Protein AF-A0A132B647-F1 (afdb_monomer)

Nearest PDB structures (foldseek):
  3n2z-assembly1_B-2  TM=7.886E-01  e=5.414E-16  Homo sapiens
  3mun-assembly1_A  TM=6.565E-01  e=1.386E-05  Aeromonas caviae
  7y1x-assembly1_A  TM=6.057E-01  e=6.040E-05  Microbulbifer arenaceous
  2xe4-assembly1_A  TM=6.116E-01  e=2.482E-04  Leishmania major
  3iul-assembly1_A  TM=4.402E-01  e=1.307E-05  Aeromonas caviae

Secondary structure (DSSP, 8-state):
-----------TTT---SGGGTS-GGGTSPPPEEEEEES-TTSS---EEEEEEEEE-TT--TT--EEEEE--SSSPPPGGGSTHHHHHHHHT-EEEEEPPTTSTT---TT--TTT--TGGGTT--HHHHHHHHHHHHHHHHHHSTT-TTPPEEEEEETHHHHHHHHHHHH-TTTEEEEEEES--TTT-SS--STTT-TTTTHHHHHHHHHHHHH-HHHHHHHHHHHHHHTSPP---SSS--HHHHHHHHHHHHHHHHHHT--SS--SS-SSTTHHHHHHHHHHH-SSHHHHHHHHHHHHHTTS----------

Mean predicted aligned error: 9.27 Å

pLDDT: mean 82.46, std 19.41, range [21.78, 98.75]

InterPro domains:
  IPR008758 Peptidase S28 [PF05577] (42-186)
  IPR029058 Alpha/Beta hydrolase fold [G3DSA:3.40.50.1820] (35-198)
  IPR029058 Alpha/Beta hydrolase fold [SSF53474] (72-210)
  IPR042269 Serine carboxypeptidase S28, SKS domain [G3DSA:1.20.120.980] (199-265)

Radius of gyration: 22.97 Å; Cα contacts (8 Å, |Δi|>4): 486; chains: 1; bounding box: 64×45×64 Å

Organism: Mollisia scopiformis (NCBI:txid149040)

Foldseek 3Di:
DDDDDPPPPPFQAFAFAPVCVVDDVCQQFPDKDWDWAALAPPDPDRQTWTWIKDKHQNLADQQFAEEEEEDFQEAWDTRRRGNVSNCCNVRSYMYMYTYFQQHDRNAGPPDHPVRQDPVSCPSVDLVSRLVRRQVVLCVCLVPPPNSVNHAYEYEHAARSLVNNVCCCVPPCVRHVYYDRHHYPNLLDDPPPDCVVRVNVPCLLVVLLVLLCVVPVVLSVLLVVLLVVLVPQDPDDDDDDRVSVVLSVLQSVLSSQLSVPQACAADLSARDHRSSVVLSVQSVVDPDSVSNSVVSVVSVCVNPPDPDDDDPPD

Sequence (313 aa):
MKYFSWSVITIVGFAGSTIAQDLGPSLYNPPKQNFTQKLNHGSNDNTTFQQQYQINTAFFKPGGPILFHQSEEGPLVPLNSSVFTDYAPELGALVATLEHRFFGTSFPAGSAYNNVTTEAYAPLTLGNVMQDSIEFVNWIRQTTPGAENSKVIYTGGSYGGFLTAIALVQHSDTFYGGISGSPGLTSWGLSLTLEDNPFRYGASDWVSNVYYDANYAAALRIKDALNELKMPFQTSSSNLDWSNILNVVLVQQYDEFAQFNFPTKTEIIEIALALEVVINQTLAANSTGELLRAPILMGNSIYNGTGCADWEN

Solvent-accessible surface area (backbone atoms only — not comparable to full-atom values): 17648 Å² total; per-residue (Å²): 139,80,84,81,77,83,84,78,83,75,66,77,52,70,50,54,24,76,59,48,75,80,44,66,64,73,74,44,48,50,75,78,45,71,43,87,36,71,50,42,72,93,50,94,59,84,55,58,26,48,32,38,31,36,66,42,60,86,38,47,42,74,59,21,36,36,38,35,35,45,29,42,103,33,47,63,59,53,50,40,39,31,45,56,57,55,46,18,68,82,58,20,14,28,35,37,27,37,30,21,81,76,24,67,79,16,29,51,84,96,40,46,94,91,68,58,51,79,74,74,45,69,51,77,39,72,70,40,56,53,47,52,54,51,55,50,56,50,48,47,25,74,73,38,91,51,26,72,78,33,47,27,33,31,29,20,35,41,66,14,4,36,51,28,51,49,39,49,73,78,36,47,89,69,30,70,45,67,49,55,27,74,42,56,66,72,42,54,72,89,57,89,41,61,88,76,28,71,39,57,66,37,63,62,56,50,47,51,46,52,39,39,74,74,36,52,70,36,36,50,52,52,51,52,41,54,54,59,48,72,47,85,73,88,70,89,75,74,102,65,65,60,51,59,54,52,49,54,54,51,52,52,40,56,45,49,28,62,73,54,50,32,90,51,63,45,97,88,42,82,43,48,36,32,41,62,51,51,42,52,49,42,64,67,38,91,45,58,68,52,36,62,45,50,51,54,55,60,56,45,72,79,44,100,64,92,70,80,86,78,85,90,121

Structure (mmCIF, N/CA/C/O backbone):
data_AF-A0A132B647-F1
#
_entry.id   AF-A0A132B647-F1
#
loop_
_atom_site.group_PDB
_atom_site.id
_atom_site.type_symbol
_atom_site.label_atom_id
_atom_site.label_alt_id
_atom_site.label_comp_id
_atom_site.label_asym_id
_atom_site.label_entity_id
_atom_site.label_seq_id
_atom_site.pdbx_PDB_ins_code
_atom_site.Cartn_x
_atom_site.Cartn_y
_atom_site.Cartn_z
_atom_site.occupancy
_atom_site.B_iso_or_equiv
_atom_site.auth_seq_id
_atom_site.auth_comp_id
_atom_site.auth_asym_id
_atom_site.auth_atom_id
_atom_site.pdbx_PDB_model_num
ATOM 1 N N . MET A 1 1 ? -29.539 -22.774 -11.866 1.00 27.75 1 MET A N 1
ATOM 2 C CA . MET A 1 1 ? -28.071 -22.770 -11.698 1.00 27.75 1 MET A CA 1
ATOM 3 C C . MET A 1 1 ? -27.476 -22.008 -12.865 1.00 27.75 1 MET A C 1
ATOM 5 O O . MET A 1 1 ? -27.459 -22.530 -13.971 1.00 27.75 1 MET A O 1
ATOM 9 N N . LYS A 1 2 ? -27.136 -20.733 -12.660 1.00 24.41 2 LYS A N 1
ATOM 10 C CA . LYS A 1 2 ? -26.479 -19.902 -13.673 1.00 24.41 2 LYS A CA 1
ATOM 11 C C . LYS A 1 2 ? -24.989 -19.891 -13.350 1.00 24.41 2 LYS A C 1
ATOM 13 O O . LYS A 1 2 ? -24.615 -19.576 -12.226 1.00 24.41 2 LYS A O 1
ATOM 18 N N . TYR A 1 3 ? -24.189 -20.306 -14.322 1.00 21.78 3 TYR A N 1
ATOM 19 C CA . TYR A 1 3 ? -22.736 -20.293 -14.277 1.00 21.78 3 TYR A CA 1
ATOM 20 C C . TYR A 1 3 ? -22.255 -18.842 -14.140 1.00 21.78 3 TYR A C 1
ATOM 22 O O . TYR A 1 3 ? -22.462 -18.036 -15.044 1.00 21.78 3 TYR A O 1
ATOM 30 N N . PHE A 1 4 ? -21.658 -18.509 -12.996 1.00 24.16 4 PHE A N 1
ATOM 31 C CA . PHE A 1 4 ? -20.888 -17.281 -12.816 1.00 24.16 4 PHE A CA 1
ATOM 32 C C . PHE A 1 4 ? -19.570 -17.445 -13.585 1.00 24.16 4 PHE A C 1
ATOM 34 O O . PHE A 1 4 ? -18.760 -18.313 -13.263 1.00 24.16 4 PHE A O 1
ATOM 41 N N . SER A 1 5 ? -19.394 -16.659 -14.648 1.00 22.03 5 SER A N 1
ATOM 42 C CA . SER A 1 5 ? -18.142 -16.564 -15.401 1.00 22.03 5 SER A CA 1
ATOM 43 C C . SER A 1 5 ? -17.123 -15.796 -14.560 1.00 22.03 5 SER A C 1
ATOM 45 O O . SER A 1 5 ? -17.301 -14.611 -14.299 1.00 22.03 5 SER A O 1
ATOM 47 N N . TRP A 1 6 ? -16.052 -16.475 -14.158 1.00 23.72 6 TRP A N 1
ATOM 48 C CA . TRP A 1 6 ? -14.915 -15.956 -13.384 1.00 23.72 6 TRP A CA 1
ATOM 49 C C . TRP A 1 6 ? -13.983 -15.014 -14.177 1.00 23.72 6 TRP A C 1
ATOM 51 O O . TRP A 1 6 ? -12.845 -14.785 -13.784 1.00 23.72 6 TRP A O 1
ATOM 61 N N . SER A 1 7 ? -14.436 -14.458 -15.302 1.00 21.83 7 SER A N 1
ATOM 62 C CA . SER A 1 7 ? -13.558 -13.775 -16.268 1.00 21.83 7 SER A CA 1
ATOM 63 C C . SER A 1 7 ? -13.374 -12.271 -16.016 1.00 21.83 7 SER A C 1
ATOM 65 O O . SER A 1 7 ? -12.832 -11.582 -16.870 1.00 21.83 7 SER A O 1
ATOM 67 N N . VAL A 1 8 ? -13.827 -11.744 -14.872 1.00 24.78 8 VAL A N 1
ATOM 68 C CA . VAL A 1 8 ? -13.707 -10.316 -14.521 1.00 24.78 8 VAL A CA 1
ATOM 69 C C . VAL A 1 8 ? -13.282 -10.172 -13.056 1.00 24.78 8 VAL A C 1
ATOM 71 O O . VAL A 1 8 ? -13.998 -9.634 -12.222 1.00 24.78 8 VAL A O 1
ATOM 74 N N . ILE A 1 9 ? -12.112 -10.710 -12.717 1.00 27.72 9 ILE A N 1
ATOM 75 C CA . ILE A 1 9 ? -11.345 -10.262 -11.546 1.00 27.72 9 ILE A CA 1
ATOM 76 C C . ILE A 1 9 ? -10.078 -9.632 -12.118 1.00 27.72 9 ILE A C 1
ATOM 78 O O . ILE A 1 9 ? -9.000 -10.219 -12.123 1.00 27.72 9 ILE A O 1
ATOM 82 N N . THR A 1 10 ? -10.244 -8.456 -12.715 1.00 28.53 10 THR A N 1
ATOM 83 C CA . THR A 1 10 ? -9.150 -7.666 -13.274 1.00 28.53 10 THR A CA 1
ATOM 84 C C . THR A 1 10 ? -8.994 -6.429 -12.393 1.00 28.53 10 THR A C 1
ATOM 86 O O . THR A 1 10 ? -9.864 -5.570 -12.377 1.00 28.53 10 THR A O 1
ATOM 89 N N . ILE A 1 11 ? -7.885 -6.393 -11.644 1.00 36.84 11 ILE A N 1
ATOM 90 C CA . ILE A 1 11 ? -7.292 -5.223 -10.970 1.00 36.84 11 ILE A CA 1
ATOM 91 C C . ILE A 1 11 ? -8.210 -4.560 -9.922 1.00 36.84 11 ILE A C 1
ATOM 93 O O . ILE A 1 11 ? -8.810 -3.513 -10.128 1.00 36.84 11 ILE A O 1
ATOM 97 N N . VAL A 1 12 ? -8.275 -5.174 -8.740 1.00 39.97 12 VAL A N 1
ATOM 98 C CA . VAL A 1 12 ? -9.171 -4.774 -7.635 1.00 39.97 12 VAL A CA 1
ATOM 99 C C . VAL A 1 12 ? -8.538 -3.708 -6.707 1.00 39.97 12 VAL A C 1
ATOM 101 O O . VAL A 1 12 ? -9.151 -3.289 -5.736 1.00 39.97 12 VAL A O 1
ATOM 104 N N . GLY A 1 13 ? -7.320 -3.230 -6.997 1.00 36.78 13 GLY A N 1
ATOM 105 C CA . GLY A 1 13 ? -6.617 -2.255 -6.144 1.00 36.78 13 GLY A CA 1
ATOM 106 C C . GLY A 1 13 ? -6.843 -0.776 -6.487 1.00 36.78 13 GLY A C 1
ATOM 107 O O . GLY A 1 13 ? -6.830 0.052 -5.590 1.00 36.78 13 GLY A O 1
ATOM 108 N N . PHE A 1 14 ? -7.062 -0.437 -7.765 1.00 39.91 14 PHE A N 1
ATOM 109 C CA . PHE A 1 14 ? -7.045 0.962 -8.239 1.00 39.91 14 PHE A CA 1
ATOM 110 C C . PHE A 1 14 ? -8.110 1.306 -9.292 1.00 39.91 14 PHE A C 1
ATOM 112 O O . PHE A 1 14 ? -8.140 2.428 -9.796 1.00 39.91 14 PHE A O 1
ATOM 119 N N . ALA A 1 15 ? -9.000 0.374 -9.644 1.00 45.81 15 ALA A N 1
ATOM 120 C CA . ALA A 1 15 ? -10.160 0.716 -10.457 1.00 45.81 15 ALA A CA 1
ATOM 121 C C . ALA A 1 15 ? -11.130 1.514 -9.572 1.00 45.81 15 ALA A C 1
ATOM 123 O O . ALA A 1 15 ? -11.798 0.938 -8.715 1.00 45.81 15 ALA A O 1
ATOM 124 N N . GLY A 1 16 ? -11.142 2.842 -9.724 1.00 50.16 16 GLY A N 1
ATOM 125 C CA . GLY A 1 16 ? -12.044 3.717 -8.976 1.00 50.16 16 GLY A CA 1
ATOM 126 C C . GLY A 1 16 ? -13.500 3.244 -9.055 1.00 50.16 16 GLY A C 1
ATOM 127 O O . GLY A 1 16 ? -13.911 2.644 -10.049 1.00 50.16 16 GLY A O 1
ATOM 128 N N . SER A 1 17 ? -14.275 3.506 -7.999 1.00 51.31 17 SER A N 1
ATOM 129 C CA . SER A 1 17 ? -15.673 3.076 -7.899 1.00 51.31 17 SER A CA 1
ATOM 130 C C . SER A 1 17 ? -16.499 3.617 -9.068 1.00 51.31 17 SER A C 1
ATOM 132 O O . SER A 1 17 ? -16.498 4.820 -9.349 1.00 51.31 17 SER A O 1
ATOM 134 N N . THR A 1 18 ? -17.231 2.725 -9.735 1.00 56.56 18 THR A N 1
ATOM 135 C CA . THR A 1 18 ? -18.139 3.100 -10.833 1.00 56.56 18 THR A CA 1
ATOM 136 C C . THR A 1 18 ? -19.449 3.680 -10.304 1.00 56.56 18 THR A C 1
ATOM 138 O O . THR A 1 18 ? -20.001 4.596 -10.907 1.00 56.56 18 THR A O 1
ATOM 141 N N . ILE A 1 19 ? -19.917 3.215 -9.140 1.00 54.66 19 ILE A N 1
ATOM 142 C CA . ILE A 1 19 ? -21.193 3.635 -8.542 1.00 54.66 19 ILE A CA 1
ATOM 143 C C . ILE A 1 19 ? -21.055 4.977 -7.803 1.00 54.66 19 ILE A C 1
ATOM 145 O O . ILE A 1 19 ? -22.004 5.763 -7.764 1.00 54.66 19 ILE A O 1
ATOM 149 N N . ALA A 1 20 ? -19.869 5.300 -7.271 1.00 52.72 20 ALA A N 1
ATOM 150 C CA . ALA A 1 20 ? -19.607 6.585 -6.618 1.00 52.72 20 ALA A CA 1
ATOM 151 C C . ALA A 1 20 ? -19.712 7.793 -7.568 1.00 52.72 20 ALA A C 1
ATOM 153 O O . ALA A 1 20 ? -19.831 8.921 -7.092 1.00 52.72 20 ALA A O 1
ATOM 154 N N . GLN A 1 21 ? -19.677 7.582 -8.890 1.00 51.97 21 GLN A N 1
ATOM 155 C CA . GLN A 1 21 ? -19.829 8.656 -9.879 1.00 51.97 21 GLN A CA 1
ATOM 156 C C . GLN A 1 21 ? -21.295 9.104 -10.056 1.00 51.97 21 GLN A C 1
ATOM 158 O O . GLN A 1 21 ? -21.529 10.258 -10.413 1.00 51.97 21 GLN A O 1
ATOM 163 N N . ASP A 1 22 ? -22.272 8.245 -9.736 1.00 51.88 22 ASP A N 1
ATOM 164 C CA . ASP A 1 22 ? -23.703 8.478 -10.012 1.00 51.88 22 ASP A CA 1
ATOM 165 C C . ASP A 1 22 ? -24.509 8.998 -8.803 1.00 51.88 22 ASP A C 1
ATOM 167 O O . ASP A 1 22 ? -25.637 9.480 -8.942 1.00 51.88 22 ASP A O 1
ATOM 171 N N . LEU A 1 23 ? -23.949 8.925 -7.595 1.00 51.38 23 LEU A N 1
ATOM 172 C CA . LEU A 1 23 ? -24.615 9.266 -6.336 1.00 51.38 23 LEU A CA 1
ATOM 173 C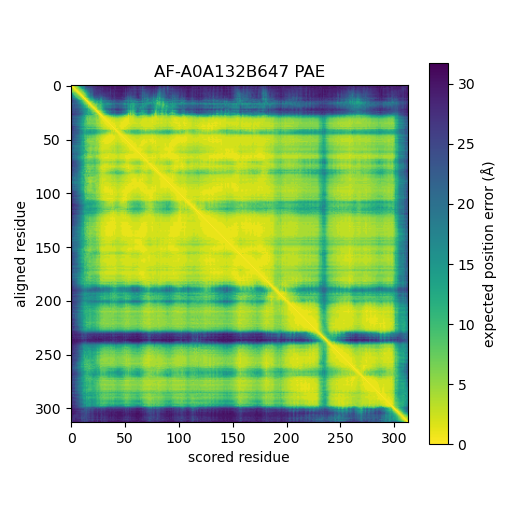 C . LEU A 1 23 ? -23.752 10.287 -5.578 1.00 51.38 23 LEU A C 1
ATOM 175 O O . LEU A 1 23 ? -22.561 10.076 -5.391 1.00 51.38 23 LEU A O 1
ATOM 179 N N . GLY A 1 24 ? -24.345 11.417 -5.175 1.00 54.56 24 GLY A N 1
ATOM 180 C CA . GLY A 1 24 ? -23.625 12.634 -4.766 1.00 54.56 24 GLY A CA 1
ATOM 181 C C . GLY A 1 24 ? -22.435 12.447 -3.793 1.00 54.56 24 GLY A C 1
ATOM 182 O O . GLY A 1 24 ? -22.456 11.568 -2.928 1.00 54.56 24 GLY A O 1
ATOM 183 N N . PRO A 1 25 ? -21.414 13.327 -3.864 1.00 57.44 25 PRO A N 1
ATOM 184 C CA . PRO A 1 25 ? -20.068 13.090 -3.322 1.00 57.44 25 PRO A CA 1
ATOM 185 C C . PRO A 1 25 ? -20.004 12.821 -1.811 1.00 57.44 25 PRO A C 1
ATOM 187 O O . PRO A 1 25 ? -19.130 12.087 -1.354 1.00 57.44 25 PRO A O 1
ATOM 190 N N . SER A 1 26 ? -20.940 13.355 -1.023 1.00 57.53 26 SER A N 1
ATOM 191 C CA . SER A 1 26 ? -20.981 13.143 0.430 1.00 57.53 26 SER A CA 1
ATOM 192 C C . SER A 1 26 ? -21.361 11.719 0.840 1.00 57.53 26 SER A C 1
ATOM 194 O O . SER A 1 26 ? -21.087 11.331 1.972 1.00 57.53 26 SER A O 1
ATOM 196 N N . LEU A 1 27 ? -22.021 10.957 -0.043 1.00 62.72 27 LEU A N 1
ATOM 197 C CA . LEU A 1 27 ? -22.507 9.612 0.270 1.00 62.72 27 LEU A CA 1
ATOM 198 C C . LEU A 1 27 ? -21.423 8.540 0.100 1.00 62.72 27 LEU A C 1
ATOM 200 O O . LEU A 1 27 ? -21.551 7.469 0.680 1.00 62.72 27 LEU A O 1
ATOM 204 N N . TYR A 1 28 ? -20.371 8.827 -0.675 1.00 69.75 28 TYR A N 1
ATOM 205 C CA . TYR A 1 28 ? -19.313 7.868 -1.011 1.00 69.75 28 TYR A CA 1
ATOM 206 C C . TYR A 1 28 ? -17.896 8.327 -0.659 1.00 69.75 28 TYR A C 1
ATOM 208 O O . TYR A 1 28 ? -17.019 7.481 -0.493 1.00 69.75 28 TYR A O 1
ATOM 216 N N . ASN A 1 29 ? -17.667 9.630 -0.473 1.00 77.88 29 ASN A N 1
ATOM 217 C CA . ASN A 1 29 ? -16.386 10.166 -0.021 1.00 77.88 29 ASN A CA 1
ATOM 218 C C . ASN A 1 29 ? -16.572 11.006 1.259 1.00 77.88 29 ASN A C 1
ATOM 220 O O . ASN A 1 29 ? -16.573 12.240 1.205 1.00 77.88 29 ASN A O 1
ATOM 224 N N . PRO A 1 30 ? -16.800 10.358 2.418 1.00 86.19 30 PRO A N 1
ATOM 225 C CA . PRO A 1 30 ? -16.980 11.059 3.686 1.00 86.19 30 PRO A CA 1
ATOM 226 C C . PRO A 1 30 ? -15.715 11.850 4.058 1.00 86.19 30 PRO A C 1
ATOM 228 O O . PRO A 1 30 ? -14.618 11.516 3.610 1.00 86.19 30 PRO A O 1
ATOM 231 N N . PRO A 1 31 ? -15.817 12.899 4.892 1.00 90.44 31 PRO A N 1
ATOM 232 C CA . PRO A 1 31 ? -14.643 13.652 5.312 1.00 90.44 31 PRO A CA 1
ATOM 233 C C . PRO A 1 31 ? -13.642 12.748 6.038 1.00 90.44 31 PRO A C 1
ATOM 235 O O . PRO A 1 31 ? -14.020 11.846 6.787 1.00 90.44 31 PRO A O 1
ATOM 238 N N . LYS A 1 32 ? -12.356 13.029 5.825 1.00 94.88 32 LYS A N 1
ATOM 239 C CA . LYS A 1 32 ? -11.249 12.388 6.537 1.00 94.88 32 LYS A CA 1
ATOM 240 C C . LYS A 1 32 ? -11.346 12.699 8.032 1.00 94.88 32 LYS A C 1
ATOM 242 O O . LYS A 1 32 ? -11.603 13.843 8.412 1.00 94.88 32 LYS A O 1
ATOM 247 N N . GLN A 1 33 ? -11.135 11.690 8.865 1.00 96.69 33 GLN A N 1
ATOM 248 C CA . GLN A 1 33 ? -11.159 11.788 10.326 1.00 96.69 33 GLN A CA 1
ATOM 249 C C . GLN A 1 33 ? -9.869 11.213 10.911 1.00 96.69 33 GLN A C 1
ATOM 251 O O . GLN A 1 33 ? -9.076 10.619 10.187 1.00 96.69 33 GLN A O 1
ATOM 256 N N . ASN A 1 34 ? -9.657 11.400 12.215 1.00 97.56 34 ASN A N 1
ATOM 257 C CA . ASN A 1 34 ? -8.475 10.905 12.912 1.00 97.56 34 ASN A CA 1
ATOM 258 C C . ASN A 1 34 ? -8.864 9.939 14.029 1.00 97.56 34 ASN A C 1
ATOM 260 O O . ASN A 1 34 ? -9.704 10.261 14.871 1.00 97.56 34 ASN A O 1
ATOM 264 N N . PHE A 1 35 ? -8.221 8.779 14.044 1.00 98.00 35 PHE A N 1
ATOM 265 C CA . PHE A 1 35 ? -8.301 7.771 15.088 1.00 98.00 35 PHE A CA 1
ATOM 266 C C . PHE A 1 35 ? -7.087 7.922 16.006 1.00 98.00 35 PHE A C 1
ATOM 268 O O . PHE A 1 35 ? -5.958 8.041 15.531 1.00 98.00 35 PHE A O 1
ATOM 275 N N . THR A 1 36 ? -7.310 7.973 17.318 1.00 98.12 36 THR A N 1
ATOM 276 C CA . THR A 1 36 ? -6.211 8.002 18.287 1.00 98.12 36 THR A CA 1
ATOM 277 C C . THR A 1 36 ? -5.655 6.593 18.420 1.00 98.12 36 THR A C 1
ATOM 279 O O . THR A 1 36 ? -6.296 5.725 19.005 1.00 98.12 36 THR A O 1
ATOM 282 N N . GLN A 1 37 ? -4.468 6.393 17.860 1.00 97.94 37 GLN A N 1
ATOM 283 C CA . GLN A 1 37 ? -3.805 5.107 17.724 1.00 97.94 37 GLN A CA 1
ATOM 284 C C . GLN A 1 37 ? -2.622 5.009 18.685 1.00 97.94 37 GLN A C 1
ATOM 286 O O . GLN A 1 37 ? -1.900 5.992 18.891 1.00 97.94 37 GLN A O 1
ATOM 291 N N . LYS A 1 38 ? -2.370 3.825 19.247 1.00 97.38 38 LYS A N 1
ATOM 292 C CA . LYS A 1 38 ? -1.170 3.590 20.052 1.00 97.38 38 LYS A CA 1
ATOM 293 C C . LYS A 1 38 ? 0.075 3.587 19.161 1.00 97.38 38 LYS A C 1
ATOM 295 O O . LYS A 1 38 ? 0.142 2.926 18.126 1.00 97.38 38 LYS A O 1
ATOM 300 N N . LEU A 1 39 ? 1.108 4.320 19.573 1.00 96.19 39 LEU A N 1
ATOM 301 C CA . LEU A 1 39 ? 2.331 4.432 18.781 1.00 96.19 39 LEU A CA 1
ATOM 302 C C . LEU A 1 39 ? 3.094 3.103 18.738 1.00 96.19 39 LEU A C 1
ATOM 304 O O . LEU A 1 39 ? 3.566 2.693 17.677 1.00 96.19 39 LEU A O 1
ATOM 308 N N . ASN A 1 40 ? 3.207 2.422 19.878 1.00 95.81 40 ASN A N 1
ATOM 309 C CA . ASN A 1 40 ? 3.920 1.155 19.992 1.00 95.81 40 ASN A CA 1
ATOM 310 C C . ASN A 1 40 ? 3.076 0.121 20.743 1.00 95.81 40 ASN A C 1
ATOM 312 O O . ASN A 1 40 ? 2.950 0.162 21.966 1.00 95.81 40 ASN A O 1
ATOM 316 N N . HIS A 1 41 ? 2.517 -0.831 20.004 1.00 95.81 41 HIS A N 1
ATOM 317 C CA . HIS A 1 41 ? 1.618 -1.850 20.540 1.00 95.81 41 HIS A CA 1
ATOM 318 C C . HIS A 1 41 ? 2.325 -2.845 21.455 1.00 95.81 41 HIS A C 1
ATOM 320 O O . HIS A 1 41 ? 1.745 -3.284 22.446 1.00 95.81 41 HIS A O 1
ATOM 326 N N . GLY A 1 42 ? 3.599 -3.135 21.176 1.00 91.19 42 GLY A N 1
ATOM 327 C CA . GLY A 1 42 ? 4.408 -4.098 21.926 1.00 91.19 42 GLY A CA 1
ATOM 328 C C . GLY A 1 42 ? 5.033 -3.566 23.219 1.00 91.19 42 GLY A C 1
ATOM 329 O O . GLY A 1 42 ? 5.675 -4.336 23.932 1.00 91.19 42 GLY A O 1
ATOM 330 N N . SER A 1 43 ? 4.888 -2.275 23.534 1.00 91.75 43 SER A N 1
ATOM 331 C CA . SER A 1 43 ? 5.425 -1.682 24.763 1.00 91.75 43 SER A CA 1
ATOM 332 C C . SER A 1 43 ? 4.323 -1.328 25.767 1.00 91.75 43 SER A C 1
ATOM 334 O O . SER A 1 43 ? 3.147 -1.200 25.427 1.00 91.75 43 SER A O 1
ATOM 336 N N . ASN A 1 44 ? 4.714 -1.119 27.026 1.00 90.81 44 ASN A N 1
ATOM 337 C CA . ASN A 1 44 ? 3.827 -0.582 28.066 1.00 90.81 44 ASN A CA 1
ATOM 338 C C . ASN A 1 44 ? 3.666 0.951 27.983 1.00 90.81 44 ASN A C 1
ATOM 340 O O . ASN A 1 44 ? 3.071 1.553 28.874 1.00 90.81 44 ASN A O 1
ATOM 344 N N . ASP A 1 45 ? 4.236 1.588 26.957 1.00 90.75 45 ASP A N 1
ATOM 345 C CA . ASP A 1 45 ? 4.096 3.022 26.726 1.00 90.75 45 ASP A CA 1
ATOM 346 C C . ASP A 1 45 ? 2.707 3.326 26.143 1.00 90.75 45 ASP A C 1
ATOM 348 O O . ASP A 1 45 ? 2.252 2.652 25.220 1.00 90.75 45 ASP A O 1
ATOM 352 N N . ASN A 1 46 ? 2.046 4.352 26.678 1.00 92.62 46 ASN A N 1
ATOM 353 C CA . ASN A 1 46 ? 0.729 4.817 26.238 1.00 92.62 46 ASN A CA 1
ATOM 354 C C . ASN A 1 46 ? 0.817 6.010 25.274 1.00 92.62 46 ASN A C 1
ATOM 356 O O . ASN A 1 46 ? -0.182 6.693 25.047 1.00 92.62 46 ASN A O 1
ATOM 360 N N . THR A 1 47 ? 2.000 6.292 24.725 1.00 95.31 47 THR A N 1
ATOM 361 C CA . THR A 1 47 ? 2.164 7.293 23.670 1.00 95.31 47 THR A CA 1
ATOM 362 C C . THR A 1 47 ? 1.271 6.949 22.477 1.00 95.31 47 THR A C 1
ATOM 364 O O . THR A 1 47 ? 1.229 5.807 22.013 1.00 95.31 47 THR A O 1
ATOM 367 N N . THR A 1 48 ? 0.562 7.955 21.967 1.00 97.06 48 THR A N 1
ATOM 368 C CA . THR A 1 48 ? -0.385 7.834 20.853 1.00 97.06 48 THR A CA 1
ATOM 369 C C . THR A 1 48 ? -0.033 8.782 19.712 1.00 97.06 48 THR A C 1
ATOM 371 O O . THR A 1 48 ? 0.756 9.717 19.869 1.00 97.06 48 THR A O 1
ATOM 374 N N . PHE A 1 49 ? -0.626 8.533 18.550 1.00 97.44 49 PHE A N 1
ATOM 375 C CA . PHE A 1 49 ? -0.625 9.438 17.408 1.00 97.44 49 PHE A CA 1
ATOM 376 C C . PHE A 1 49 ? -2.008 9.454 16.750 1.00 97.44 49 PHE A C 1
ATOM 378 O O . PHE A 1 49 ? -2.863 8.618 17.041 1.00 97.44 49 PHE A O 1
ATOM 385 N N . GLN A 1 50 ? -2.239 10.430 15.874 1.00 97.88 50 GLN A N 1
ATOM 386 C CA . GLN A 1 50 ? -3.486 10.527 15.124 1.00 97.88 50 GLN A CA 1
ATOM 387 C C . GLN A 1 50 ? -3.314 9.839 13.769 1.00 97.88 50 GLN A C 1
ATOM 389 O O . GLN A 1 50 ? -2.530 10.297 12.941 1.00 97.88 50 GLN A O 1
ATOM 394 N N . GLN A 1 51 ? -4.047 8.750 13.556 1.00 98.25 51 GLN A N 1
ATOM 395 C CA . GLN A 1 51 ? -4.059 7.998 12.306 1.00 98.25 51 GLN A CA 1
ATOM 396 C C . GLN A 1 51 ? -5.290 8.383 11.481 1.00 98.25 51 GLN A C 1
ATOM 398 O O . GLN A 1 51 ? -6.419 8.318 11.972 1.00 98.25 51 GLN A O 1
ATOM 403 N N . GLN A 1 52 ? -5.083 8.820 10.243 1.00 98.06 52 GLN A N 1
ATOM 404 C CA . GLN A 1 52 ? -6.162 9.289 9.380 1.00 98.06 52 GLN A CA 1
ATOM 405 C C . GLN A 1 52 ? -6.987 8.115 8.840 1.00 98.06 52 GLN A C 1
ATOM 407 O O . GLN A 1 52 ? -6.443 7.072 8.489 1.00 98.06 52 GLN A O 1
ATOM 412 N N . TYR A 1 53 ? -8.303 8.287 8.735 1.00 97.75 53 TYR A N 1
ATOM 413 C CA . TYR A 1 53 ? -9.209 7.283 8.180 1.00 97.75 53 TYR A CA 1
ATOM 414 C C . TYR A 1 53 ? -10.434 7.912 7.500 1.00 97.75 53 TYR A C 1
ATOM 416 O O . TYR A 1 53 ? -10.721 9.104 7.657 1.00 97.75 53 TYR A O 1
ATOM 424 N N . GLN A 1 54 ? -11.196 7.089 6.781 1.00 96.50 54 GLN A N 1
ATOM 425 C CA . GLN A 1 54 ? -12.572 7.374 6.362 1.00 96.50 54 GLN A CA 1
ATOM 426 C C . GLN A 1 54 ? -13.466 6.160 6.636 1.00 96.50 54 GLN A C 1
ATOM 428 O O . GLN A 1 54 ? -13.042 5.019 6.461 1.00 96.50 54 GLN A O 1
ATOM 433 N N . ILE A 1 55 ? -14.714 6.409 7.040 1.00 95.38 55 ILE A N 1
ATOM 434 C CA . ILE A 1 55 ? -15.747 5.383 7.233 1.00 95.38 55 ILE A CA 1
ATOM 435 C C . ILE A 1 55 ? -17.031 5.830 6.552 1.00 95.38 55 ILE A C 1
ATOM 437 O O . ILE A 1 55 ? -17.470 6.968 6.729 1.00 95.38 55 ILE A O 1
ATOM 441 N N . ASN A 1 56 ? -17.660 4.904 5.838 1.00 93.38 56 ASN A N 1
ATOM 442 C CA . ASN A 1 56 ? -18.977 5.072 5.257 1.00 93.38 56 ASN A CA 1
ATOM 443 C C . ASN A 1 56 ? -19.933 3.984 5.756 1.00 93.38 56 ASN A C 1
ATOM 445 O O . ASN A 1 56 ? -19.722 2.794 5.522 1.00 93.38 56 ASN A O 1
ATOM 449 N N . THR A 1 57 ? -21.007 4.414 6.415 1.00 94.62 57 THR A N 1
ATOM 450 C CA . THR A 1 57 ? -22.054 3.543 6.965 1.00 94.62 57 THR A CA 1
ATOM 451 C C . THR A 1 57 ? -23.378 3.636 6.203 1.00 94.62 57 THR A C 1
ATOM 453 O O . THR A 1 57 ? -24.353 3.017 6.620 1.00 94.62 57 THR A O 1
ATOM 456 N N . ALA A 1 58 ? -23.436 4.368 5.082 1.00 92.25 58 ALA A N 1
ATOM 457 C CA . ALA A 1 58 ? -24.684 4.675 4.374 1.00 92.25 58 ALA A CA 1
ATOM 458 C C . ALA A 1 58 ? -25.487 3.431 3.950 1.00 92.25 58 ALA A C 1
ATOM 460 O O . ALA A 1 58 ? -26.715 3.473 3.913 1.00 92.25 58 ALA A O 1
ATOM 461 N N . PHE A 1 59 ? -24.800 2.323 3.659 1.00 92.88 59 PHE A N 1
ATOM 462 C CA . PHE A 1 59 ? -25.408 1.057 3.235 1.00 92.88 59 PHE A CA 1
ATOM 463 C C . PHE A 1 59 ? -25.395 -0.021 4.316 1.00 92.88 59 PHE A C 1
ATOM 465 O O . PHE A 1 59 ? -25.879 -1.130 4.083 1.00 92.88 59 PHE A O 1
ATOM 472 N N . PHE A 1 60 ? -24.853 0.288 5.493 1.00 97.00 60 PHE A N 1
ATOM 473 C CA . PHE A 1 60 ? -24.660 -0.697 6.538 1.00 97.00 60 PHE A CA 1
ATOM 474 C C . PHE A 1 60 ? -26.001 -1.198 7.083 1.00 97.00 60 PHE A C 1
ATOM 476 O O . PHE A 1 60 ? -26.889 -0.421 7.442 1.00 97.00 60 PHE A O 1
ATOM 483 N N . LYS A 1 61 ? -26.137 -2.521 7.170 1.00 97.81 61 LYS A N 1
ATOM 484 C CA . LYS A 1 61 ? -27.249 -3.203 7.838 1.00 97.81 61 LYS A CA 1
ATOM 485 C C . LYS A 1 61 ? -26.702 -3.932 9.066 1.00 97.81 61 LYS A C 1
ATOM 487 O O . LYS A 1 61 ? -25.606 -4.479 8.972 1.00 97.81 61 LYS A O 1
ATOM 492 N N . PRO A 1 62 ? -27.445 -4.012 10.188 1.00 98.00 62 PRO A N 1
ATOM 493 C CA . PRO A 1 62 ? -27.006 -4.778 11.354 1.00 98.00 62 PRO A CA 1
ATOM 494 C C . PRO A 1 62 ? -26.576 -6.204 10.978 1.00 98.00 62 PRO A C 1
ATOM 496 O O . PRO A 1 62 ? -27.313 -6.921 10.300 1.00 98.00 62 PRO A O 1
ATOM 499 N N . GLY A 1 63 ? -25.374 -6.600 11.401 1.00 97.31 63 GLY A N 1
ATOM 500 C CA . GLY A 1 63 ? -24.744 -7.877 11.053 1.00 97.31 63 GLY A CA 1
ATOM 501 C C . GLY A 1 63 ? -24.050 -7.926 9.682 1.00 97.31 63 GLY A C 1
ATOM 502 O O . GLY A 1 63 ? -23.437 -8.945 9.363 1.00 97.31 63 GLY A O 1
ATOM 503 N N . GLY A 1 64 ? -24.111 -6.857 8.881 1.00 98.31 64 GLY A N 1
ATOM 504 C CA . GLY A 1 64 ? -23.396 -6.737 7.608 1.00 98.31 64 GLY A CA 1
ATOM 505 C C . GLY A 1 64 ? -21.871 -6.732 7.788 1.00 98.31 64 GLY A C 1
ATOM 506 O O . GLY A 1 64 ? -21.382 -6.520 8.901 1.00 98.31 64 GLY A O 1
ATOM 507 N N . PRO A 1 65 ? -21.079 -6.990 6.736 1.00 98.56 65 PRO A N 1
ATOM 508 C CA . PRO A 1 65 ? -19.627 -7.022 6.858 1.00 98.56 65 PRO A CA 1
ATOM 509 C C . PRO A 1 65 ? -19.017 -5.614 6.962 1.00 98.56 65 PRO A C 1
ATOM 511 O O . PRO A 1 65 ? -19.605 -4.622 6.527 1.00 98.56 65 PRO A O 1
ATOM 514 N N . ILE A 1 66 ? -17.805 -5.551 7.511 1.00 98.69 66 ILE A N 1
ATOM 515 C CA . ILE A 1 66 ? -16.901 -4.404 7.396 1.00 98.69 66 ILE A CA 1
ATOM 516 C C . ILE A 1 66 ? -15.968 -4.696 6.221 1.00 98.69 66 ILE A C 1
ATOM 518 O O . ILE A 1 66 ? -15.194 -5.653 6.263 1.00 98.69 66 ILE A O 1
ATOM 522 N N . LEU A 1 67 ? -16.046 -3.886 5.175 1.00 98.06 67 LEU A N 1
ATOM 523 C CA . LEU A 1 67 ? -15.129 -3.917 4.044 1.00 98.06 67 LEU A CA 1
ATOM 524 C C . LEU A 1 67 ? -13.984 -2.944 4.340 1.00 98.06 67 LEU A C 1
ATOM 526 O O . LEU A 1 67 ? -14.160 -1.726 4.299 1.00 98.06 67 LEU A O 1
ATOM 530 N N . PHE A 1 68 ? -12.833 -3.492 4.713 1.00 97.94 68 PHE A N 1
ATOM 531 C CA . PHE A 1 68 ? -11.693 -2.756 5.241 1.00 97.94 68 PHE A CA 1
ATOM 532 C C . PHE A 1 68 ? -10.555 -2.672 4.222 1.00 97.94 68 PHE A C 1
ATOM 534 O O . PHE A 1 68 ? -10.066 -3.690 3.735 1.00 97.94 68 PHE A O 1
ATOM 541 N N . HIS A 1 69 ? -10.115 -1.453 3.936 1.00 95.69 69 HIS A N 1
ATOM 542 C CA . HIS A 1 69 ? -8.946 -1.157 3.123 1.00 95.69 69 HIS A CA 1
ATOM 543 C C . HIS A 1 69 ? -7.858 -0.516 3.991 1.00 95.69 69 HIS A C 1
ATOM 545 O O . HIS A 1 69 ? -8.115 0.453 4.702 1.00 95.69 69 HIS A O 1
ATOM 551 N N . GLN A 1 70 ? -6.633 -1.021 3.920 1.00 92.88 70 GLN A N 1
ATOM 552 C CA . GLN A 1 70 ? -5.483 -0.351 4.521 1.00 92.88 70 GLN A CA 1
ATOM 553 C C . GLN A 1 70 ? -4.674 0.278 3.398 1.00 92.88 70 GLN A C 1
ATOM 555 O O . GLN A 1 70 ? -4.219 -0.433 2.506 1.00 92.88 70 GLN A O 1
ATOM 560 N N . SER A 1 71 ? -4.490 1.597 3.464 1.00 92.19 71 SER A N 1
ATOM 561 C CA . SER A 1 71 ? -3.613 2.292 2.519 1.00 92.19 71 SER A CA 1
ATOM 562 C C . SER A 1 71 ? -2.188 1.752 2.648 1.00 92.19 71 SER A C 1
ATOM 564 O O . SER A 1 71 ? -1.765 1.334 3.732 1.00 92.19 71 SER A O 1
ATOM 566 N N . GLU A 1 72 ? -1.474 1.763 1.535 1.00 89.31 72 GLU A N 1
ATOM 567 C CA . GLU A 1 72 ? -0.138 1.204 1.383 1.00 89.31 72 GLU A CA 1
ATOM 568 C C . GLU A 1 72 ? 0.956 2.192 1.841 1.00 89.31 72 GLU A C 1
ATOM 570 O O . GLU A 1 72 ? 0.795 2.909 2.826 1.00 89.31 72 GLU A O 1
ATOM 575 N N . GLU A 1 73 ? 2.086 2.251 1.140 1.00 91.56 73 GLU A N 1
ATOM 576 C CA . GLU A 1 73 ? 3.185 3.200 1.345 1.00 91.56 73 GLU A CA 1
ATOM 577 C C . GLU A 1 73 ? 2.856 4.631 0.865 1.00 91.56 73 GLU A C 1
ATOM 579 O O . GLU A 1 73 ? 3.646 5.278 0.176 1.00 91.56 73 GLU A O 1
ATOM 584 N N . GLY A 1 74 ? 1.682 5.155 1.230 1.00 91.06 74 GLY A N 1
ATOM 585 C CA . GLY A 1 74 ? 1.217 6.456 0.760 1.00 91.06 74 GLY A CA 1
ATOM 586 C C . GLY A 1 74 ? 0.111 7.096 1.604 1.00 91.06 74 GLY A C 1
ATOM 587 O O . GLY A 1 74 ? -0.301 6.556 2.634 1.00 91.06 74 GLY A O 1
ATOM 588 N N . PRO A 1 75 ? -0.353 8.294 1.198 1.00 91.75 75 PRO A N 1
ATOM 589 C CA . PRO A 1 75 ? -1.488 8.959 1.829 1.00 91.75 75 PRO A CA 1
ATOM 590 C C . PRO A 1 75 ? -2.766 8.115 1.772 1.00 91.75 75 PRO A C 1
ATOM 592 O O . PRO A 1 75 ? -2.880 7.202 0.956 1.00 91.75 75 PRO A O 1
ATOM 595 N N . LEU A 1 76 ? -3.755 8.474 2.595 1.00 93.06 76 LEU A N 1
ATOM 596 C CA . LEU A 1 76 ? -5.039 7.786 2.669 1.00 93.06 76 LEU A CA 1
ATOM 597 C C . LEU A 1 76 ? -5.659 7.644 1.277 1.00 93.06 76 LEU A C 1
ATOM 599 O O . LEU A 1 76 ? -6.019 8.653 0.659 1.00 93.06 76 LEU A O 1
ATOM 603 N N . VAL A 1 77 ? -5.870 6.398 0.855 1.00 89.31 77 VAL A N 1
ATOM 604 C CA . VAL A 1 77 ? -6.656 6.075 -0.334 1.00 89.31 77 VAL A CA 1
ATOM 605 C C . VAL A 1 77 ? -8.124 6.398 -0.043 1.00 89.31 77 VAL A C 1
ATOM 607 O O . VAL A 1 77 ? -8.703 5.798 0.874 1.00 89.31 77 VAL A O 1
ATOM 610 N N . PRO A 1 78 ? -8.738 7.342 -0.784 1.00 87.75 78 PRO A N 1
ATOM 611 C CA .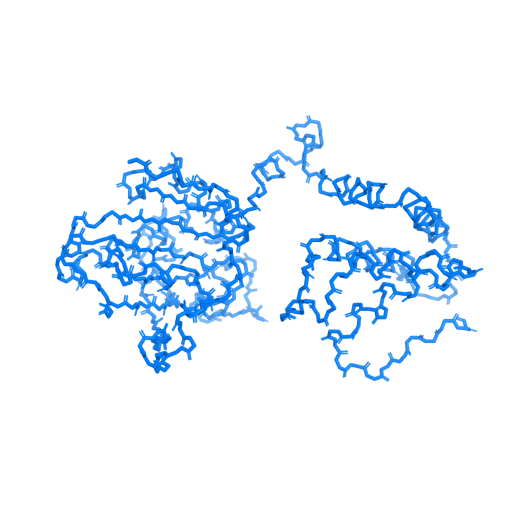 PRO A 1 78 ? -10.124 7.731 -0.565 1.00 87.75 78 PRO A CA 1
ATOM 612 C C . PRO A 1 78 ? -11.101 6.570 -0.770 1.00 87.75 78 PRO A C 1
ATOM 614 O O . PRO A 1 78 ? -10.918 5.748 -1.670 1.00 87.75 78 PRO A O 1
ATOM 617 N N . LEU A 1 79 ? -12.188 6.528 0.006 1.00 87.19 79 LEU A N 1
ATOM 618 C CA . LEU A 1 79 ? -13.198 5.467 -0.122 1.00 87.19 79 LEU A CA 1
ATOM 619 C C . LEU A 1 79 ? -13.794 5.366 -1.529 1.00 87.19 79 LEU A C 1
ATOM 621 O O . LEU A 1 79 ? -14.009 4.258 -2.012 1.00 87.19 79 LEU A O 1
ATOM 625 N N . ASN A 1 80 ? -14.016 6.482 -2.223 1.00 81.25 80 ASN A N 1
ATOM 626 C CA . ASN A 1 80 ? -14.540 6.466 -3.593 1.00 81.25 80 ASN A CA 1
ATOM 627 C C . ASN A 1 80 ? -13.555 5.876 -4.621 1.00 81.25 80 ASN A C 1
ATOM 629 O O . ASN A 1 80 ? -13.964 5.551 -5.731 1.00 81.25 80 ASN A O 1
ATOM 633 N N . SER A 1 81 ? -12.280 5.714 -4.273 1.00 77.88 81 SER A N 1
ATOM 634 C CA . SER A 1 81 ? -11.304 5.006 -5.108 1.00 77.88 81 SER A CA 1
ATOM 635 C C . SER A 1 81 ? -11.238 3.508 -4.793 1.00 77.88 81 SER A C 1
ATOM 637 O O . SER A 1 81 ? -10.636 2.754 -5.549 1.00 77.88 81 SER A O 1
ATOM 639 N N . SER A 1 82 ? -11.864 3.059 -3.699 1.00 80.50 82 SER A N 1
ATOM 640 C CA . SER A 1 82 ? -11.902 1.649 -3.318 1.00 80.50 82 SER A CA 1
ATOM 641 C C . SER A 1 82 ? -13.072 0.928 -3.978 1.00 80.50 82 SER A C 1
ATOM 643 O O . SER A 1 82 ? -14.224 1.331 -3.849 1.00 80.50 82 SER A O 1
ATOM 645 N N . VAL A 1 83 ? -12.804 -0.222 -4.586 1.00 79.69 83 VAL A N 1
ATOM 646 C CA . VAL A 1 83 ? -13.830 -1.128 -5.131 1.00 79.69 83 VAL A CA 1
ATOM 647 C C . VAL A 1 83 ? -14.841 -1.614 -4.079 1.00 79.69 83 VAL A C 1
ATOM 649 O O . VAL A 1 83 ? -15.971 -1.968 -4.400 1.00 79.69 83 VAL A O 1
ATOM 652 N N . PHE A 1 84 ? -14.473 -1.616 -2.794 1.00 89.00 84 PHE A N 1
ATOM 653 C CA . PHE A 1 84 ? -15.365 -2.016 -1.703 1.00 89.00 84 PHE A CA 1
ATOM 654 C C . PHE A 1 84 ? -16.580 -1.105 -1.564 1.00 89.00 84 PHE A C 1
ATOM 656 O O . PHE A 1 84 ? -17.647 -1.545 -1.135 1.00 89.00 84 PHE A O 1
ATOM 663 N N . THR A 1 85 ? -16.437 0.136 -2.005 1.00 87.56 85 THR A N 1
ATOM 664 C CA . THR A 1 85 ? -17.520 1.103 -2.100 1.00 87.56 85 THR A CA 1
ATOM 665 C C . THR A 1 85 ? -18.624 0.644 -3.059 1.00 87.56 85 THR A C 1
ATOM 667 O O . THR A 1 85 ? -19.801 0.803 -2.731 1.00 87.56 85 THR A O 1
ATOM 670 N N . ASP A 1 86 ? -18.277 -0.018 -4.169 1.00 85.88 86 ASP A N 1
ATOM 671 C CA . ASP A 1 86 ? -19.259 -0.556 -5.125 1.00 85.88 86 ASP A CA 1
ATOM 672 C C . ASP A 1 86 ? -20.035 -1.754 -4.551 1.00 85.88 86 ASP A C 1
ATOM 674 O O . ASP A 1 86 ? -21.221 -1.925 -4.832 1.00 85.88 86 ASP A O 1
ATOM 678 N N . TYR A 1 87 ? -19.405 -2.562 -3.693 1.00 90.06 87 TYR A N 1
ATOM 679 C CA . TYR A 1 87 ? -20.039 -3.742 -3.091 1.00 90.06 87 TYR A CA 1
ATOM 680 C C . TYR A 1 87 ? -20.918 -3.429 -1.872 1.00 90.06 87 TYR A C 1
ATOM 682 O O . TYR A 1 87 ? -21.738 -4.260 -1.465 1.00 90.06 87 TYR A O 1
ATOM 690 N N . ALA A 1 88 ? -20.771 -2.247 -1.271 1.00 92.31 88 ALA A N 1
ATOM 691 C CA . ALA A 1 88 ? -21.450 -1.903 -0.026 1.00 92.31 88 ALA A CA 1
ATOM 692 C C . ALA A 1 88 ? -22.991 -1.993 -0.084 1.00 92.31 88 ALA A C 1
ATOM 694 O O . ALA A 1 88 ? -23.567 -2.570 0.846 1.00 92.31 88 ALA A O 1
ATOM 695 N N . PRO A 1 89 ? -23.684 -1.512 -1.142 1.00 91.81 89 PRO A N 1
ATOM 696 C CA . PRO A 1 89 ? -25.145 -1.587 -1.231 1.00 91.81 89 PRO A CA 1
ATOM 697 C C . PRO A 1 89 ? -25.681 -3.021 -1.286 1.00 91.81 89 PRO A C 1
ATOM 699 O O . PRO A 1 89 ? -26.682 -3.339 -0.636 1.00 91.81 89 PRO A O 1
ATOM 702 N N . GLU A 1 90 ? -25.011 -3.891 -2.045 1.00 93.62 90 GLU A N 1
ATOM 703 C CA . GLU A 1 90 ? -25.412 -5.289 -2.220 1.00 93.62 90 GLU A CA 1
ATOM 704 C C . GLU A 1 90 ? -25.197 -6.089 -0.933 1.00 93.62 90 GLU A C 1
ATOM 706 O O . GLU A 1 90 ? -26.084 -6.822 -0.489 1.00 93.62 90 GLU A O 1
ATOM 711 N N . LEU A 1 91 ? -24.043 -5.893 -0.293 1.00 95.62 91 LEU A N 1
ATOM 712 C CA . LEU A 1 91 ? -23.658 -6.630 0.909 1.00 95.62 91 LEU A CA 1
ATOM 713 C C . LEU A 1 91 ? -24.276 -6.066 2.195 1.00 95.62 91 LEU A C 1
ATOM 715 O O . LEU A 1 91 ? -24.188 -6.703 3.245 1.00 95.62 91 LEU A O 1
ATOM 719 N N . GLY A 1 92 ? -24.895 -4.883 2.137 1.00 96.94 92 GLY A N 1
ATOM 720 C CA . GLY A 1 92 ? -25.333 -4.165 3.332 1.00 96.94 92 GLY A CA 1
ATOM 721 C C . GLY A 1 92 ? -24.154 -3.805 4.239 1.00 96.94 92 GLY A C 1
ATOM 722 O O . GLY A 1 92 ? -24.244 -3.961 5.458 1.00 96.94 92 GLY A O 1
ATOM 723 N N . ALA A 1 93 ? -23.025 -3.428 3.638 1.00 97.38 93 ALA A N 1
ATOM 724 C CA . ALA A 1 93 ? -21.743 -3.324 4.317 1.00 97.38 93 ALA A CA 1
ATOM 725 C C . ALA A 1 93 ? -21.410 -1.900 4.772 1.00 97.38 93 ALA A C 1
ATOM 727 O O . ALA A 1 93 ? -21.867 -0.909 4.198 1.00 97.38 93 ALA A O 1
ATOM 728 N N . LEU A 1 94 ? -20.552 -1.824 5.786 1.00 96.88 94 LEU A N 1
ATOM 729 C CA . LEU A 1 94 ? -19.792 -0.627 6.130 1.00 96.88 94 LEU A CA 1
ATOM 730 C C . LEU A 1 94 ? -18.464 -0.685 5.378 1.00 96.88 94 LEU A C 1
ATOM 732 O O . LEU A 1 94 ? -17.849 -1.749 5.322 1.00 96.88 94 LEU A O 1
ATOM 736 N N . VAL A 1 95 ? -17.999 0.443 4.845 1.00 96.50 95 VAL A N 1
ATOM 737 C CA . VAL A 1 95 ? -16.678 0.531 4.201 1.00 96.50 95 VAL A CA 1
ATOM 738 C C . VAL A 1 95 ? -15.772 1.440 5.012 1.00 96.50 95 VAL A C 1
ATOM 740 O O . VAL A 1 95 ? -16.191 2.522 5.425 1.00 96.50 95 VAL A O 1
ATOM 743 N N . ALA A 1 96 ? -14.541 1.004 5.250 1.00 97.12 96 ALA A N 1
ATOM 744 C CA . ALA A 1 96 ? -13.554 1.757 6.006 1.00 97.12 96 ALA A CA 1
ATOM 745 C C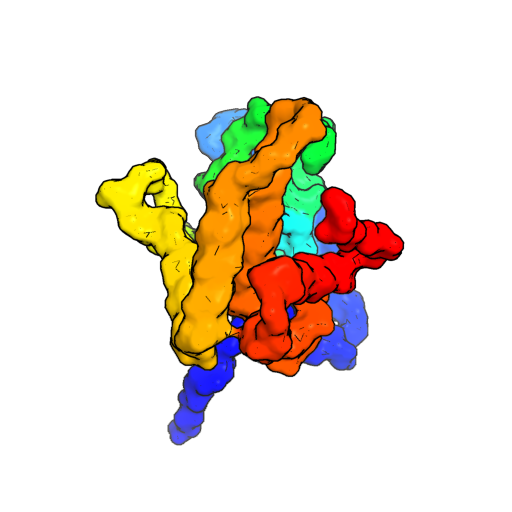 . ALA A 1 96 ? -12.188 1.709 5.321 1.00 97.12 96 ALA A C 1
ATOM 747 O O . ALA A 1 96 ? -11.772 0.661 4.835 1.00 97.12 96 ALA A O 1
ATOM 748 N N . THR A 1 97 ? -11.486 2.838 5.321 1.00 96.56 97 THR A N 1
ATOM 749 C CA . THR A 1 97 ? -10.092 2.960 4.878 1.00 96.56 97 THR A CA 1
ATOM 750 C C . THR A 1 97 ? -9.266 3.591 5.986 1.00 96.56 97 THR A C 1
ATOM 752 O O . THR A 1 97 ? -9.719 4.558 6.602 1.00 96.56 97 THR A O 1
ATOM 755 N N . LEU A 1 98 ? -8.085 3.037 6.253 1.00 97.88 98 LEU A N 1
ATOM 756 C CA . LEU A 1 98 ? -7.136 3.520 7.257 1.00 97.88 98 LEU A CA 1
ATOM 757 C C . LEU A 1 98 ? -5.812 3.885 6.573 1.00 97.88 98 LEU A C 1
ATOM 759 O O . LEU A 1 98 ? -5.305 3.135 5.738 1.00 97.88 98 LEU A O 1
ATOM 763 N N . GLU A 1 99 ? -5.262 5.054 6.897 1.00 97.69 99 GLU A N 1
ATOM 764 C CA . GLU A 1 99 ? -3.971 5.516 6.379 1.00 97.69 99 GLU A CA 1
ATOM 765 C C . GLU A 1 99 ? -2.846 4.743 7.067 1.00 97.69 99 GLU A C 1
ATOM 767 O O . GLU A 1 99 ? -2.932 4.396 8.250 1.00 97.69 99 GLU A O 1
ATOM 772 N N . HIS A 1 100 ? -1.780 4.435 6.337 1.00 97.44 100 HIS A N 1
ATOM 773 C CA . HIS A 1 100 ? -0.641 3.743 6.917 1.00 97.44 100 HIS A CA 1
ATOM 774 C C . HIS A 1 100 ? 0.104 4.650 7.901 1.00 97.44 100 HIS A C 1
ATOM 776 O O . HIS A 1 100 ? 0.339 5.828 7.624 1.00 97.44 100 HIS A O 1
ATOM 782 N N . ARG A 1 101 ? 0.526 4.104 9.051 1.00 97.25 101 ARG A N 1
ATOM 783 C CA . ARG A 1 101 ? 1.412 4.831 9.976 1.00 97.25 101 ARG A CA 1
ATOM 784 C C . ARG A 1 101 ? 2.660 5.323 9.237 1.00 97.25 101 ARG A C 1
ATOM 786 O O . ARG A 1 101 ? 3.231 4.577 8.447 1.00 97.25 101 ARG A O 1
ATOM 793 N N . PHE A 1 102 ? 3.105 6.540 9.530 1.00 96.06 102 PHE A N 1
ATOM 794 C CA . PHE A 1 102 ? 4.247 7.205 8.886 1.00 96.06 102 PHE A CA 1
ATOM 795 C C . PHE A 1 102 ? 4.076 7.539 7.396 1.00 96.06 102 PHE A C 1
ATOM 797 O O . PHE A 1 102 ? 5.061 7.835 6.724 1.00 96.06 102 PHE A O 1
ATOM 804 N N . PHE A 1 103 ? 2.845 7.554 6.884 1.00 95.38 103 PHE A N 1
ATOM 805 C CA . PHE A 1 103 ? 2.539 8.071 5.552 1.00 95.38 103 PHE A CA 1
ATOM 806 C C . PHE A 1 103 ? 1.417 9.106 5.610 1.00 95.38 103 PHE A C 1
ATOM 808 O O . PHE A 1 103 ? 0.685 9.204 6.596 1.00 95.38 103 PHE A O 1
ATOM 815 N N . GLY A 1 104 ? 1.324 9.926 4.560 1.00 94.12 104 GLY A N 1
ATOM 816 C CA . GLY A 1 104 ? 0.346 11.007 4.459 1.00 94.12 104 GLY A CA 1
ATOM 817 C C . GLY A 1 104 ? 0.404 11.963 5.649 1.00 94.12 104 GLY A C 1
ATOM 818 O O . GLY A 1 104 ? 1.354 12.731 5.796 1.00 94.12 104 GLY A O 1
ATOM 819 N N . THR A 1 105 ? -0.625 11.923 6.492 1.00 94.88 105 THR A N 1
ATOM 820 C CA . THR A 1 105 ? -0.738 12.749 7.707 1.00 94.88 105 THR A CA 1
ATOM 821 C C . THR A 1 105 ? -0.575 11.962 9.010 1.00 94.88 105 THR A C 1
ATOM 823 O O . THR A 1 105 ? -0.555 12.558 10.086 1.00 94.88 105 THR A O 1
ATOM 826 N N . SER A 1 106 ? -0.421 10.641 8.925 1.00 96.75 106 SER A N 1
ATOM 827 C CA . SER A 1 106 ? -0.440 9.710 10.057 1.00 96.75 106 SER A CA 1
ATOM 828 C C . SER A 1 106 ? 0.933 9.548 10.709 1.00 96.75 106 SER A C 1
ATOM 830 O O . SER A 1 106 ? 1.491 8.451 10.760 1.00 96.75 106 SER A O 1
ATOM 832 N N . PHE A 1 107 ? 1.492 10.649 11.212 1.00 95.44 107 PHE A N 1
ATOM 833 C CA . PHE A 1 107 ? 2.796 10.690 11.879 1.00 95.44 107 PHE A CA 1
ATOM 834 C C . PHE A 1 107 ? 2.673 10.886 13.401 1.00 95.44 107 PHE A C 1
ATOM 836 O O . PHE A 1 107 ? 1.696 11.473 13.878 1.00 95.44 107 PHE A O 1
ATOM 843 N N . PRO A 1 108 ? 3.680 10.451 14.187 1.00 92.19 108 PRO A N 1
ATOM 844 C CA . PRO A 1 108 ? 3.805 10.843 15.589 1.00 92.19 108 PRO A CA 1
ATOM 845 C C . PRO A 1 108 ? 3.837 12.367 15.752 1.00 92.19 108 PRO A C 1
ATOM 847 O O . PRO A 1 108 ? 4.324 13.087 14.879 1.00 92.19 108 PRO A O 1
ATOM 850 N N . ALA A 1 109 ? 3.360 12.871 16.892 1.00 86.88 109 ALA A N 1
ATOM 851 C CA . ALA A 1 109 ? 3.323 14.307 17.155 1.00 86.88 109 ALA A CA 1
ATOM 852 C C . ALA A 1 109 ? 4.712 14.959 16.987 1.00 86.88 109 ALA A C 1
ATOM 854 O O . ALA A 1 109 ? 5.710 14.474 17.516 1.00 86.88 109 ALA A O 1
ATOM 855 N N . GLY A 1 110 ? 4.770 16.067 16.243 1.00 84.94 110 GLY A N 1
ATOM 856 C CA . GLY A 1 110 ? 6.018 16.780 15.940 1.00 84.94 110 GLY A CA 1
ATOM 857 C C . GLY A 1 110 ? 6.844 16.186 14.792 1.00 84.94 110 GLY A C 1
ATOM 858 O O . GLY A 1 110 ? 7.836 16.798 14.399 1.00 84.94 110 GLY A O 1
ATOM 859 N N . SER A 1 111 ? 6.426 15.049 14.228 1.00 88.25 111 SER A N 1
ATOM 860 C CA . SER A 1 111 ? 7.031 14.437 13.042 1.00 88.25 111 SER A CA 1
ATOM 861 C C . SER A 1 111 ? 6.143 14.614 11.811 1.00 88.25 111 SER A C 1
ATOM 863 O O . SER A 1 111 ? 4.919 14.686 11.900 1.00 88.25 111 SER A O 1
ATOM 865 N N . ALA A 1 112 ? 6.782 14.667 10.654 1.00 86.94 112 ALA A N 1
ATOM 866 C CA . ALA A 1 112 ? 6.200 14.730 9.327 1.00 86.94 112 ALA A CA 1
ATOM 867 C C . ALA A 1 112 ? 7.207 14.153 8.324 1.00 86.94 112 ALA A C 1
ATOM 869 O O . ALA A 1 112 ? 8.391 13.988 8.628 1.00 86.94 112 ALA A O 1
ATOM 870 N N . TYR A 1 113 ? 6.747 13.901 7.101 1.00 84.06 113 TYR A N 1
ATOM 871 C CA . TYR A 1 113 ? 7.558 13.323 6.025 1.00 84.06 113 TYR A CA 1
ATOM 872 C C . TYR A 1 113 ? 8.930 14.004 5.831 1.00 84.06 113 TYR A C 1
ATOM 874 O O . TYR A 1 113 ? 9.921 13.333 5.563 1.00 84.06 113 TYR A O 1
ATOM 882 N N . ASN A 1 114 ? 9.015 15.327 6.003 1.00 87.00 114 ASN A N 1
ATOM 883 C CA . ASN A 1 114 ? 10.230 16.108 5.751 1.00 87.00 114 ASN A CA 1
ATOM 884 C C . ASN A 1 114 ? 11.119 16.357 6.985 1.00 87.00 114 ASN A C 1
ATOM 886 O O . ASN A 1 114 ? 12.146 17.023 6.846 1.00 87.00 114 ASN A O 1
ATOM 890 N N . ASN A 1 115 ? 10.738 15.897 8.182 1.00 88.25 115 ASN A N 1
ATOM 891 C CA . ASN A 1 115 ? 11.480 16.184 9.419 1.00 88.25 115 ASN A CA 1
ATOM 892 C C . ASN A 1 115 ? 11.530 15.015 10.425 1.00 88.25 115 ASN A C 1
ATOM 894 O O . ASN A 1 115 ? 11.918 15.211 11.576 1.00 88.25 115 ASN A O 1
ATOM 898 N N . VAL A 1 116 ? 11.132 13.814 10.012 1.00 88.19 116 VAL A N 1
ATOM 899 C CA . VAL A 1 116 ? 11.160 12.602 10.836 1.00 88.19 116 VAL A CA 1
ATOM 900 C C . VAL A 1 116 ? 12.581 12.031 10.926 1.00 88.19 116 VAL A C 1
ATOM 902 O O . VAL A 1 116 ? 13.283 11.910 9.922 1.00 88.19 116 VAL A O 1
ATOM 905 N N . THR A 1 117 ? 13.025 11.695 12.140 1.00 88.38 117 THR A N 1
ATOM 906 C CA . THR A 1 117 ? 14.355 11.109 12.374 1.00 88.38 117 THR A CA 1
ATOM 907 C C . THR A 1 117 ? 14.329 9.587 12.248 1.00 88.38 117 THR A C 1
ATOM 909 O O . THR A 1 117 ? 13.276 8.958 12.354 1.00 88.38 117 THR A O 1
ATOM 912 N N . THR A 1 118 ? 15.498 8.968 12.076 1.00 87.25 118 THR A N 1
ATOM 913 C CA . THR A 1 118 ? 15.635 7.502 12.046 1.00 87.25 118 THR A CA 1
ATOM 914 C C . THR A 1 118 ? 15.074 6.847 13.311 1.00 87.25 118 THR A C 1
ATOM 916 O O . THR A 1 118 ? 14.409 5.818 13.237 1.00 87.25 118 THR A O 1
ATOM 919 N N . GLU A 1 119 ? 15.284 7.455 14.479 1.00 87.31 119 GLU A N 1
ATOM 920 C CA . GLU A 1 119 ? 14.777 6.955 15.762 1.00 87.31 119 GLU A CA 1
ATOM 921 C C . GLU A 1 119 ? 13.250 7.037 15.837 1.00 87.31 119 GLU A C 1
ATOM 923 O O . GLU A 1 119 ? 12.608 6.133 16.374 1.00 87.31 119 GLU A O 1
ATOM 928 N N . ALA A 1 120 ? 12.655 8.086 15.261 1.00 87.56 120 ALA A N 1
ATOM 929 C CA . ALA A 1 120 ? 11.207 8.244 15.209 1.00 87.56 120 ALA A CA 1
ATOM 930 C C . ALA A 1 120 ? 10.528 7.151 14.364 1.00 87.56 120 ALA A C 1
ATOM 932 O O . ALA A 1 120 ? 9.363 6.850 14.612 1.00 87.56 120 ALA A O 1
ATOM 933 N N . TYR A 1 121 ? 11.251 6.504 13.441 1.00 92.75 121 TYR A N 1
ATOM 934 C CA . TYR A 1 121 ? 10.770 5.347 12.680 1.00 92.75 121 TYR A CA 1
ATOM 935 C C . TYR A 1 121 ? 10.833 4.016 13.435 1.00 92.75 121 TYR A C 1
ATOM 937 O O . TYR A 1 121 ? 10.327 3.022 12.923 1.00 92.75 121 TYR A O 1
ATOM 945 N N . ALA A 1 122 ? 11.390 3.951 14.648 1.00 92.62 122 ALA A N 1
ATOM 946 C CA . ALA A 1 122 ? 11.434 2.700 15.413 1.00 92.62 122 ALA A CA 1
ATOM 947 C C . ALA A 1 122 ? 10.061 1.988 15.547 1.00 92.62 122 ALA A C 1
ATOM 949 O O . ALA A 1 122 ? 10.028 0.757 15.505 1.00 92.62 122 ALA A O 1
ATOM 950 N N . PRO A 1 123 ? 8.915 2.696 15.658 1.00 94.50 123 PRO A N 1
ATOM 951 C CA . PRO A 1 123 ? 7.593 2.071 15.674 1.00 94.50 123 PRO A CA 1
ATOM 952 C C . PRO A 1 123 ? 7.046 1.665 14.293 1.00 94.50 123 PRO A C 1
ATOM 954 O O . PRO A 1 123 ? 5.983 1.039 14.246 1.00 94.50 123 PRO A O 1
ATOM 957 N N . LEU A 1 124 ? 7.706 2.000 13.180 1.00 95.25 124 LEU A N 1
ATOM 958 C CA . LEU A 1 124 ? 7.329 1.564 11.831 1.00 95.25 124 LEU A CA 1
ATOM 959 C C . LEU A 1 124 ? 7.735 0.095 11.635 1.00 95.25 124 LEU A C 1
ATOM 961 O O . LEU A 1 124 ? 8.760 -0.229 11.043 1.00 95.25 124 LEU A O 1
ATOM 965 N N . THR A 1 125 ? 6.925 -0.809 12.181 1.00 94.88 125 THR A N 1
ATOM 966 C CA . THR A 1 125 ? 7.130 -2.259 12.090 1.00 94.88 125 THR A CA 1
ATOM 967 C C . THR A 1 125 ? 5.858 -2.944 11.612 1.00 94.88 125 THR A C 1
ATOM 969 O O . THR A 1 125 ? 4.755 -2.488 11.911 1.00 94.88 125 THR A O 1
ATOM 972 N N . LEU A 1 126 ? 5.997 -4.076 10.914 1.00 93.75 126 LEU A N 1
ATOM 973 C CA . LEU A 1 126 ? 4.850 -4.844 10.413 1.00 93.75 126 LEU A CA 1
ATOM 974 C C . LEU A 1 126 ? 3.874 -5.235 11.534 1.00 93.75 126 LEU A C 1
ATOM 976 O O . LEU A 1 126 ? 2.666 -5.118 11.365 1.00 93.75 126 LEU A O 1
ATOM 980 N N . GLY A 1 127 ? 4.390 -5.650 12.696 1.00 95.75 127 GLY A N 1
ATOM 981 C CA . GLY A 1 127 ? 3.551 -6.013 13.841 1.00 95.75 127 GLY A CA 1
ATOM 982 C C . GLY A 1 127 ? 2.707 -4.840 14.337 1.00 95.75 127 GLY A C 1
ATOM 983 O O . GLY A 1 127 ? 1.518 -4.995 14.586 1.00 95.75 127 GLY A O 1
ATOM 984 N N . ASN A 1 128 ? 3.297 -3.650 14.410 1.00 97.50 128 ASN A N 1
ATOM 985 C CA . ASN A 1 128 ? 2.572 -2.444 14.776 1.00 97.50 128 ASN A CA 1
ATOM 986 C C . ASN A 1 128 ? 1.529 -2.031 13.715 1.00 97.50 128 ASN A C 1
ATOM 988 O O . ASN A 1 128 ? 0.430 -1.631 14.080 1.00 97.50 128 ASN A O 1
ATOM 992 N N . VAL A 1 129 ? 1.837 -2.171 12.419 1.00 97.31 129 VAL A N 1
ATOM 993 C CA . VAL A 1 129 ? 0.881 -1.917 11.319 1.00 97.31 129 VAL A CA 1
ATOM 994 C C . VAL A 1 129 ? -0.326 -2.860 11.403 1.00 97.31 129 VAL A C 1
ATOM 996 O O . VAL A 1 129 ? -1.464 -2.423 11.243 1.00 97.31 129 VAL A O 1
ATOM 999 N N . MET A 1 130 ? -0.103 -4.148 11.692 1.00 97.69 130 MET A N 1
ATOM 1000 C CA . MET A 1 130 ? -1.194 -5.113 11.881 1.00 97.69 130 MET A CA 1
ATOM 1001 C C . MET A 1 130 ? -2.060 -4.764 13.089 1.00 97.69 130 MET A C 1
ATOM 1003 O O . MET A 1 130 ? -3.287 -4.797 12.992 1.00 97.69 130 MET A O 1
ATOM 1007 N N . GLN A 1 131 ? -1.439 -4.391 14.210 1.00 98.19 131 GLN A N 1
ATOM 1008 C CA . GLN A 1 131 ? -2.184 -3.991 15.402 1.00 98.19 131 GLN A CA 1
ATOM 1009 C C . GLN A 1 131 ? -2.991 -2.711 15.179 1.00 98.19 131 GLN A C 1
ATOM 1011 O O . GLN A 1 131 ? -4.120 -2.637 15.655 1.00 98.19 131 GLN A O 1
ATOM 1016 N N . ASP A 1 132 ? -2.503 -1.767 14.366 1.00 98.50 132 ASP A N 1
ATOM 1017 C CA . ASP A 1 132 ? -3.300 -0.591 14.004 1.00 98.50 132 ASP A CA 1
ATOM 1018 C C . ASP A 1 132 ? -4.609 -0.971 13.321 1.00 98.50 132 ASP A C 1
ATOM 1020 O O . ASP A 1 132 ? -5.678 -0.486 13.698 1.00 98.50 132 ASP A O 1
ATOM 1024 N N . SER A 1 133 ? -4.519 -1.868 12.333 1.00 98.44 133 SER A N 1
ATOM 1025 C CA . SER A 1 133 ? -5.685 -2.387 11.620 1.00 98.44 133 SER A CA 1
ATOM 1026 C C . SER A 1 133 ? -6.654 -3.081 12.584 1.00 98.44 133 SER A C 1
ATOM 1028 O O . SER A 1 133 ? -7.859 -2.852 12.510 1.00 98.44 133 SER A O 1
ATOM 1030 N N . ILE A 1 134 ? -6.141 -3.907 13.504 1.00 98.62 134 ILE A N 1
ATOM 1031 C CA . ILE A 1 134 ? -6.948 -4.661 14.478 1.00 98.62 134 ILE A CA 1
ATOM 1032 C C . ILE A 1 134 ? -7.663 -3.722 15.454 1.00 98.62 134 ILE A C 1
ATOM 1034 O O . ILE A 1 134 ? -8.878 -3.842 15.637 1.00 98.62 134 ILE A O 1
ATOM 1038 N N . GLU A 1 135 ? -6.941 -2.785 16.073 1.00 98.50 135 GLU A N 1
ATOM 1039 C CA . GLU A 1 135 ? -7.534 -1.819 17.002 1.00 98.50 135 GLU A CA 1
ATOM 1040 C C . GLU A 1 135 ? -8.596 -0.970 16.304 1.00 98.50 135 GLU A C 1
ATOM 1042 O O . GLU A 1 135 ? -9.694 -0.797 16.838 1.00 98.50 135 GLU A O 1
ATOM 1047 N N . PHE A 1 136 ? -8.320 -0.524 15.077 1.00 98.75 136 PHE A N 1
ATOM 1048 C CA . PHE A 1 136 ? -9.256 0.278 14.303 1.00 98.75 136 PHE A CA 1
ATOM 1049 C C . PHE A 1 136 ? -10.541 -0.486 13.955 1.00 98.75 136 PHE A C 1
ATOM 1051 O O . PHE A 1 136 ? -11.638 0.007 14.226 1.00 98.75 136 PHE A O 1
ATOM 1058 N N . VAL A 1 137 ? -10.458 -1.710 13.416 1.00 98.62 137 VAL A N 1
ATOM 1059 C CA . VAL A 1 137 ? -11.681 -2.468 13.081 1.00 98.62 137 VAL A CA 1
ATOM 1060 C C . VAL A 1 137 ? -12.463 -2.894 14.324 1.00 98.62 137 VAL A C 1
ATOM 1062 O O . VAL A 1 137 ? -13.695 -2.937 14.291 1.00 98.62 137 VAL A O 1
ATOM 1065 N N . ASN A 1 138 ? -11.785 -3.159 15.442 1.00 98.50 138 ASN A N 1
ATOM 1066 C CA . ASN A 1 138 ? -12.454 -3.439 16.711 1.00 98.50 138 ASN A CA 1
ATOM 1067 C C . ASN A 1 138 ? -13.148 -2.196 17.272 1.00 98.50 138 ASN A C 1
ATOM 1069 O O . ASN A 1 138 ? -14.272 -2.303 17.765 1.00 98.50 138 ASN A O 1
ATOM 1073 N N . TRP A 1 139 ? -12.539 -1.018 17.135 1.00 98.62 139 TRP A N 1
ATOM 1074 C CA . TRP A 1 139 ? -13.189 0.246 17.461 1.00 98.62 139 TRP A CA 1
ATOM 1075 C C . TRP A 1 139 ? -14.456 0.464 16.617 1.00 98.62 139 TRP A C 1
ATOM 1077 O O . TRP A 1 139 ? -15.496 0.820 17.176 1.00 98.62 139 TRP A O 1
ATOM 1087 N N . ILE A 1 140 ? -14.430 0.156 15.313 1.00 98.56 140 ILE A N 1
ATOM 1088 C CA . ILE A 1 140 ? -15.631 0.208 14.455 1.00 98.56 140 ILE A CA 1
ATOM 1089 C C . ILE A 1 140 ? -16.731 -0.714 14.994 1.00 98.56 140 ILE A C 1
ATOM 1091 O O . ILE A 1 140 ? -17.865 -0.264 15.169 1.00 98.56 140 ILE A O 1
ATOM 1095 N N . ARG A 1 141 ? -16.404 -1.980 15.299 1.00 98.50 141 ARG A N 1
ATOM 1096 C CA . ARG A 1 141 ? -17.361 -2.959 15.856 1.00 98.50 141 ARG A CA 1
ATOM 1097 C C . ARG A 1 141 ? -17.998 -2.482 17.163 1.00 98.50 141 ARG A C 1
ATOM 1099 O O . ARG A 1 141 ? -19.168 -2.758 17.400 1.00 98.50 141 ARG A O 1
ATOM 1106 N N . GLN A 1 142 ? -17.231 -1.795 18.009 1.00 98.25 142 GLN A N 1
ATOM 1107 C CA . GLN A 1 142 ? -17.686 -1.317 19.320 1.00 98.25 142 GLN A CA 1
ATOM 1108 C C . GLN A 1 142 ? -18.522 -0.037 19.241 1.00 98.25 142 GLN A C 1
ATOM 1110 O O . GLN A 1 142 ? -19.374 0.193 20.097 1.00 98.25 142 GLN A O 1
ATOM 1115 N N . THR A 1 143 ? -18.262 0.816 18.250 1.00 97.88 143 THR A N 1
ATOM 1116 C CA . THR A 1 143 ? -18.872 2.153 18.162 1.00 97.88 143 THR A CA 1
ATOM 1117 C C . THR A 1 143 ? -19.987 2.260 17.130 1.00 97.88 143 THR A C 1
ATOM 1119 O O . THR A 1 143 ? -20.762 3.215 17.179 1.00 97.88 143 THR A O 1
ATOM 1122 N N . THR A 1 144 ? -20.115 1.282 16.229 1.00 97.88 144 THR A N 1
ATOM 1123 C CA . THR A 1 144 ? -21.174 1.240 15.215 1.00 97.88 144 THR A CA 1
ATOM 1124 C C . THR A 1 144 ? -22.292 0.284 15.649 1.00 97.88 144 THR A C 1
ATOM 1126 O O . THR A 1 144 ? -22.061 -0.925 15.700 1.00 97.88 144 THR A O 1
ATOM 1129 N N . PRO A 1 145 ? -23.517 0.775 15.926 1.00 98.06 145 PRO A N 1
ATOM 1130 C CA . PRO A 1 145 ? -24.628 -0.078 16.347 1.00 98.06 145 PRO A CA 1
ATOM 1131 C C . PRO A 1 145 ? -24.938 -1.187 15.336 1.00 98.06 145 PRO A C 1
ATOM 1133 O O . PRO A 1 145 ? -25.184 -0.907 14.161 1.00 98.06 145 PRO A O 1
ATOM 1136 N N . GLY A 1 146 ? -24.971 -2.440 15.794 1.00 97.88 146 GLY A N 1
ATOM 1137 C CA . GLY A 1 146 ? -25.228 -3.604 14.943 1.00 97.88 146 GLY A CA 1
ATOM 1138 C C . GLY A 1 146 ? -23.986 -4.170 14.246 1.00 97.88 146 GLY A C 1
ATOM 1139 O O . GLY A 1 146 ? -24.127 -5.130 13.484 1.00 97.88 146 GLY A O 1
ATOM 1140 N N . ALA A 1 147 ? -22.796 -3.599 14.471 1.00 98.31 147 ALA A N 1
ATOM 1141 C CA . ALA A 1 147 ? -21.533 -4.077 13.904 1.00 98.31 147 ALA A CA 1
ATOM 1142 C C . ALA A 1 147 ? -20.746 -5.018 14.828 1.00 98.31 147 ALA A C 1
ATOM 1144 O O . ALA A 1 147 ? -19.669 -5.488 14.462 1.00 98.31 147 ALA A O 1
ATOM 1145 N N . GLU A 1 148 ? -21.270 -5.335 16.012 1.00 98.06 148 GLU A N 1
ATOM 1146 C CA . GLU A 1 148 ? -20.539 -6.019 17.086 1.00 98.06 148 GLU A CA 1
ATOM 1147 C C . GLU A 1 148 ? -20.000 -7.386 16.633 1.00 98.06 148 GLU A C 1
ATOM 1149 O O . GLU A 1 148 ? -18.914 -7.803 17.032 1.00 98.06 148 GLU A O 1
ATOM 1154 N N . ASN A 1 149 ? -20.741 -8.060 15.746 1.00 96.69 149 ASN A N 1
ATOM 1155 C CA . ASN A 1 149 ? -20.398 -9.371 15.188 1.00 96.69 149 ASN A CA 1
ATOM 1156 C C . ASN A 1 149 ? -20.009 -9.325 13.699 1.00 96.69 149 ASN A C 1
ATOM 1158 O O . ASN A 1 149 ? -19.911 -10.375 13.053 1.00 96.69 149 ASN A O 1
ATOM 1162 N N . SER A 1 150 ? -19.804 -8.131 13.136 1.00 98.62 150 SER A N 1
ATOM 1163 C CA . SER A 1 150 ? -19.494 -7.966 11.717 1.00 98.62 150 SER A CA 1
ATOM 1164 C C . SER A 1 150 ? -18.195 -8.674 11.338 1.00 98.62 150 SER A C 1
ATOM 1166 O O . SER A 1 150 ? -17.133 -8.490 11.949 1.00 98.62 150 SER A O 1
ATOM 1168 N N . LYS A 1 151 ? -18.274 -9.488 10.283 1.00 98.56 151 LYS A N 1
ATOM 1169 C CA . LYS A 1 151 ? -17.095 -10.076 9.643 1.00 98.56 151 LYS A CA 1
ATOM 1170 C C . LYS A 1 151 ? -16.323 -8.983 8.916 1.00 98.56 151 LYS A C 1
ATOM 1172 O O . LYS A 1 151 ? -16.933 -8.132 8.279 1.00 98.56 151 LYS A O 1
ATOM 1177 N N . VAL A 1 152 ? -14.999 -9.010 9.021 1.00 98.69 152 VAL A N 1
ATOM 1178 C CA . VAL A 1 152 ? -14.129 -8.030 8.362 1.00 98.69 152 VAL A CA 1
ATOM 1179 C C . VAL A 1 152 ? -13.518 -8.676 7.126 1.00 98.69 152 VAL A C 1
ATOM 1181 O O . VAL A 1 152 ? -12.924 -9.751 7.237 1.00 98.69 152 VAL A O 1
ATOM 1184 N N . 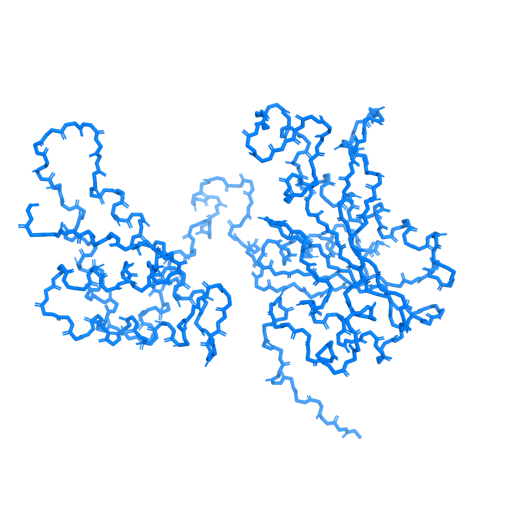ILE A 1 153 ? -13.675 -8.027 5.974 1.00 98.44 153 ILE A N 1
ATOM 1185 C CA . ILE A 1 153 ? -13.025 -8.390 4.715 1.00 98.44 153 ILE A CA 1
ATOM 1186 C C . ILE A 1 153 ? -11.918 -7.371 4.442 1.00 98.44 153 ILE A C 1
ATOM 1188 O O . ILE A 1 153 ? -12.218 -6.190 4.312 1.00 98.44 153 ILE A O 1
ATOM 1192 N N . TYR A 1 154 ? -10.663 -7.810 4.377 1.00 97.38 154 TYR A N 1
ATOM 1193 C CA . TYR A 1 154 ? -9.485 -6.950 4.187 1.00 97.38 154 TYR A CA 1
ATOM 1194 C C . TYR A 1 154 ? -9.124 -6.866 2.691 1.00 97.38 154 TYR A C 1
ATOM 1196 O O . TYR A 1 154 ? -9.102 -7.892 2.014 1.00 97.38 154 TYR A O 1
ATOM 1204 N N . THR A 1 155 ? -8.822 -5.688 2.147 1.00 94.19 155 THR A N 1
ATOM 1205 C CA . THR A 1 155 ? -8.178 -5.559 0.825 1.00 94.19 155 THR A CA 1
ATOM 1206 C C . THR A 1 155 ? -7.013 -4.575 0.815 1.00 94.19 155 THR A C 1
ATOM 1208 O O . THR A 1 155 ? -6.937 -3.682 1.659 1.00 94.19 155 THR A O 1
ATOM 1211 N N . GLY A 1 156 ? -6.143 -4.737 -0.181 1.00 90.94 156 GLY A N 1
ATOM 1212 C CA . GLY A 1 156 ? -5.070 -3.816 -0.555 1.00 90.94 156 GLY A CA 1
ATOM 1213 C C . GLY A 1 156 ? -4.339 -4.311 -1.810 1.00 90.94 156 GLY A C 1
ATOM 1214 O O . GLY A 1 156 ? -4.461 -5.488 -2.182 1.00 90.94 156 GLY A O 1
ATOM 1215 N N . GLY A 1 157 ? -3.597 -3.423 -2.474 1.00 88.12 157 GLY A N 1
ATOM 1216 C CA . GLY A 1 157 ? -2.771 -3.741 -3.646 1.00 88.12 157 GLY A CA 1
ATOM 1217 C C . GLY A 1 157 ? -1.277 -3.695 -3.324 1.00 88.12 157 GLY A C 1
ATOM 1218 O O . GLY A 1 157 ? -0.883 -3.043 -2.370 1.00 88.12 157 GLY A O 1
ATOM 1219 N N . SER A 1 158 ? -0.415 -4.373 -4.088 1.00 90.62 158 SER A N 1
ATOM 1220 C CA . SER A 1 158 ? 1.046 -4.309 -3.886 1.00 90.62 158 SER A CA 1
ATOM 1221 C C . SER A 1 158 ? 1.432 -4.664 -2.433 1.00 90.62 158 SER A C 1
ATOM 1223 O O . SER A 1 158 ? 1.160 -5.777 -1.965 1.00 90.62 158 SER A O 1
ATOM 1225 N N . TYR A 1 159 ? 1.996 -3.720 -1.678 1.00 92.62 159 TYR A N 1
ATOM 1226 C CA . TYR A 1 159 ? 2.260 -3.856 -0.250 1.00 92.62 159 TYR A CA 1
ATOM 1227 C C . TYR A 1 159 ? 1.001 -4.022 0.589 1.00 92.62 159 TYR A C 1
ATOM 1229 O O . TYR A 1 159 ? 0.966 -4.910 1.436 1.00 92.62 159 TYR A O 1
ATOM 1237 N N . GLY A 1 160 ? -0.077 -3.303 0.295 1.00 93.31 160 GLY A N 1
ATOM 1238 C CA . GLY A 1 160 ? -1.392 -3.549 0.895 1.00 93.31 160 GLY A CA 1
ATOM 1239 C C . GLY A 1 160 ? -1.908 -4.960 0.616 1.00 93.31 160 GLY A C 1
ATOM 1240 O O . GLY A 1 160 ? -2.553 -5.579 1.466 1.00 93.31 160 GLY A O 1
ATOM 1241 N N . GLY A 1 161 ? -1.567 -5.524 -0.545 1.00 93.44 161 GLY A N 1
ATOM 1242 C CA . GLY A 1 161 ? -1.853 -6.918 -0.879 1.00 93.44 161 GLY A CA 1
ATOM 1243 C C . GLY A 1 161 ? -1.111 -7.879 0.050 1.00 93.44 161 GLY A C 1
ATOM 1244 O O . GLY A 1 161 ? -1.711 -8.810 0.595 1.00 93.44 161 GLY A O 1
ATOM 1245 N N . PHE A 1 162 ? 0.179 -7.643 0.285 1.00 93.94 162 PHE A N 1
ATOM 1246 C CA . PHE A 1 162 ? 0.954 -8.400 1.272 1.00 93.94 162 PHE A CA 1
ATOM 1247 C C . PHE A 1 162 ? 0.400 -8.227 2.690 1.00 93.94 162 PHE A C 1
ATOM 1249 O O . PHE A 1 162 ? 0.221 -9.228 3.380 1.00 93.94 162 PHE A O 1
ATOM 1256 N N . LEU A 1 163 ? 0.061 -7.001 3.109 1.00 95.25 163 LEU A N 1
ATOM 1257 C CA . LEU A 1 163 ? -0.578 -6.736 4.403 1.00 95.25 163 LEU A CA 1
ATOM 1258 C C . LEU A 1 163 ? -1.872 -7.536 4.553 1.00 95.25 163 LEU A C 1
ATOM 1260 O O . LEU A 1 163 ? -2.073 -8.183 5.578 1.00 95.25 163 LEU A O 1
ATOM 1264 N N . THR A 1 164 ? -2.690 -7.583 3.498 1.00 96.06 164 THR A N 1
ATOM 1265 C CA . THR A 1 164 ? -3.899 -8.411 3.447 1.00 96.06 164 THR A CA 1
ATOM 1266 C C . THR A 1 164 ? -3.559 -9.885 3.666 1.00 96.06 164 THR A C 1
ATOM 1268 O O . THR A 1 164 ? -4.170 -10.539 4.507 1.00 96.06 164 THR A O 1
ATOM 1271 N N . ALA A 1 165 ? -2.562 -10.428 2.963 1.00 95.06 165 ALA A N 1
ATOM 1272 C CA . ALA A 1 165 ? -2.170 -11.829 3.122 1.00 95.06 165 ALA A CA 1
ATOM 1273 C C . ALA A 1 165 ? -1.662 -12.140 4.543 1.00 95.06 165 ALA A C 1
ATOM 1275 O O . ALA A 1 165 ? -2.067 -13.142 5.135 1.00 95.06 165 ALA A O 1
ATOM 1276 N N . ILE A 1 166 ? -0.825 -11.267 5.114 1.00 94.50 166 ILE A N 1
ATOM 1277 C CA . ILE A 1 166 ? -0.331 -11.400 6.491 1.00 94.50 166 ILE A CA 1
ATOM 1278 C C . ILE A 1 166 ? -1.486 -11.352 7.493 1.00 94.50 166 ILE A C 1
ATOM 1280 O O . ILE A 1 166 ? -1.552 -12.211 8.374 1.00 94.50 166 ILE A O 1
ATOM 1284 N N . ALA A 1 167 ? -2.424 -10.419 7.330 1.00 96.69 167 ALA A N 1
ATOM 1285 C CA . ALA A 1 167 ? -3.595 -10.295 8.188 1.00 96.69 167 ALA A CA 1
ATOM 1286 C C . ALA A 1 167 ? -4.442 -11.578 8.195 1.00 96.69 167 ALA A C 1
ATOM 1288 O O . ALA A 1 167 ? -4.840 -12.048 9.259 1.00 96.69 167 ALA A O 1
ATOM 1289 N N . LEU A 1 168 ? -4.661 -12.198 7.032 1.00 96.44 168 LEU A N 1
ATOM 1290 C CA . LEU A 1 168 ? -5.435 -13.441 6.934 1.00 96.44 168 LEU A CA 1
ATOM 1291 C C . LEU A 1 168 ? -4.722 -14.651 7.544 1.00 96.44 168 LEU A C 1
ATOM 1293 O O . LEU A 1 168 ? -5.379 -15.536 8.087 1.00 96.44 168 LEU A O 1
ATOM 1297 N N . VAL A 1 169 ? -3.391 -14.702 7.468 1.00 94.88 169 VAL A N 1
ATOM 1298 C CA . VAL A 1 169 ? -2.606 -15.815 8.024 1.00 94.88 169 VAL A CA 1
ATOM 1299 C C . VAL A 1 169 ? -2.430 -15.677 9.536 1.00 94.88 169 VAL A C 1
ATOM 1301 O O . VAL A 1 169 ? -2.573 -16.659 10.262 1.00 94.88 169 VAL A O 1
ATOM 1304 N N . GLN A 1 170 ? -2.108 -14.476 10.019 1.00 95.81 170 GLN A N 1
ATOM 1305 C CA . GLN A 1 170 ? -1.695 -14.251 11.409 1.00 95.81 170 GLN A CA 1
ATOM 1306 C C . GLN A 1 170 ? -2.833 -13.775 12.318 1.00 95.81 170 GLN A C 1
ATOM 1308 O O . GLN A 1 170 ? -2.751 -13.960 13.531 1.00 95.81 170 GLN A O 1
ATOM 1313 N N . HIS A 1 171 ? -3.894 -13.198 11.750 1.00 97.25 171 HIS A N 1
ATOM 1314 C CA . HIS A 1 171 ? -4.962 -12.513 12.487 1.00 97.25 171 HIS A CA 1
ATOM 1315 C C . HIS A 1 171 ? -6.362 -12.915 11.986 1.00 97.25 171 HIS A C 1
ATOM 1317 O O . HIS A 1 171 ? -7.273 -12.090 11.866 1.00 97.25 171 HIS A O 1
ATOM 1323 N N . SER A 1 172 ? -6.541 -14.207 11.686 1.00 96.56 172 SER A N 1
ATOM 1324 C CA . SER A 1 172 ? -7.807 -14.791 11.199 1.00 96.56 172 SER A CA 1
ATOM 1325 C C . SER A 1 172 ? -8.960 -14.748 12.213 1.00 96.56 172 SER A C 1
ATOM 1327 O O . SER A 1 172 ? -10.128 -14.910 11.853 1.00 96.56 172 SER A O 1
ATOM 1329 N N . ASP A 1 173 ? -8.652 -14.502 13.486 1.00 96.38 173 ASP A N 1
ATOM 1330 C CA . ASP A 1 173 ? -9.620 -14.210 14.543 1.00 96.38 173 ASP A CA 1
ATOM 1331 C C . ASP A 1 173 ? -10.292 -12.839 14.347 1.00 96.38 173 ASP A C 1
ATOM 1333 O O . ASP A 1 173 ? -11.475 -12.669 14.655 1.00 96.38 173 ASP A O 1
ATOM 1337 N N . THR A 1 174 ? -9.561 -11.877 13.778 1.00 98.19 174 THR A N 1
ATOM 1338 C CA . THR A 1 174 ? -10.059 -10.528 13.486 1.00 98.19 174 THR A CA 1
ATOM 1339 C C . THR A 1 174 ? -10.601 -10.418 12.060 1.00 98.19 174 THR A C 1
ATOM 1341 O O . THR A 1 174 ? -11.725 -9.925 11.866 1.00 98.19 174 THR A O 1
ATOM 1344 N N . PHE A 1 175 ? -9.830 -10.896 11.078 1.00 98.38 175 PHE A N 1
ATOM 1345 C CA . PHE A 1 175 ? -10.112 -10.773 9.647 1.00 98.38 175 PHE A CA 1
ATOM 1346 C C . PHE A 1 175 ? -10.643 -12.090 9.080 1.00 98.38 175 PHE A C 1
ATOM 1348 O O . PHE A 1 175 ? -9.963 -13.110 9.074 1.00 98.38 175 PHE A O 1
ATOM 1355 N N . TYR A 1 176 ? -11.880 -12.063 8.586 1.00 98.19 176 TYR A N 1
ATOM 1356 C CA . TYR A 1 176 ? -12.582 -13.261 8.123 1.00 98.19 176 TYR A CA 1
ATOM 1357 C C . TYR A 1 176 ? -12.134 -13.718 6.729 1.00 98.19 176 TYR A C 1
ATOM 1359 O O . TYR A 1 176 ? -12.136 -14.909 6.430 1.00 98.19 176 TYR A O 1
ATOM 1367 N N . GLY A 1 177 ? -11.785 -12.770 5.863 1.00 97.38 177 GLY A N 1
ATOM 1368 C CA . GLY A 1 177 ? -11.385 -13.019 4.483 1.00 97.38 177 GLY A CA 1
ATOM 1369 C C . GLY A 1 177 ? -10.808 -11.755 3.861 1.00 97.38 177 GLY A C 1
ATOM 1370 O O . GLY A 1 177 ? -10.785 -10.703 4.499 1.00 97.38 177 GLY A O 1
ATOM 1371 N N . GLY A 1 178 ? -10.327 -11.836 2.625 1.00 95.19 178 GLY A N 1
ATOM 1372 C CA . GLY A 1 178 ? -9.762 -10.665 1.971 1.00 95.19 178 GLY A CA 1
ATOM 1373 C C . GLY A 1 178 ? -9.370 -10.872 0.518 1.00 95.19 178 GLY A C 1
ATOM 1374 O O . GLY A 1 178 ? -9.332 -12.002 0.030 1.00 95.19 178 GLY A O 1
ATOM 1375 N N . ILE A 1 179 ? -9.088 -9.761 -0.159 1.00 94.25 179 ILE A N 1
ATOM 1376 C CA . ILE A 1 179 ? -8.624 -9.716 -1.546 1.00 94.25 179 ILE A CA 1
ATOM 1377 C C . ILE A 1 179 ? -7.203 -9.153 -1.540 1.00 94.25 179 ILE A C 1
ATOM 1379 O O . ILE A 1 179 ? -6.980 -7.974 -1.294 1.00 94.25 179 ILE A O 1
ATOM 1383 N N . SER A 1 180 ? -6.230 -10.024 -1.791 1.00 93.06 180 SER A N 1
ATOM 1384 C CA . SER A 1 180 ? -4.815 -9.659 -1.846 1.00 93.06 180 SER A CA 1
ATOM 1385 C C . SER A 1 180 ? -4.435 -9.353 -3.298 1.00 93.06 180 SER A C 1
ATOM 1387 O O . SER 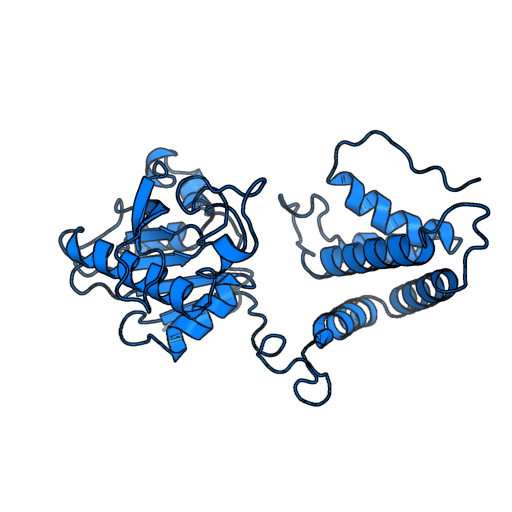A 1 180 ? -4.248 -10.265 -4.105 1.00 93.06 180 SER A O 1
ATOM 1389 N N . GLY A 1 181 ? -4.409 -8.067 -3.658 1.00 90.50 181 GLY A N 1
ATOM 1390 C CA . GLY A 1 181 ? -4.143 -7.618 -5.025 1.00 90.50 181 GLY A CA 1
ATOM 1391 C C . GLY A 1 181 ? -2.648 -7.559 -5.329 1.00 90.50 181 GLY A C 1
ATOM 1392 O O . GLY A 1 181 ? -1.929 -6.782 -4.711 1.00 90.50 181 GLY A O 1
ATOM 1393 N N . SER A 1 182 ? -2.185 -8.356 -6.295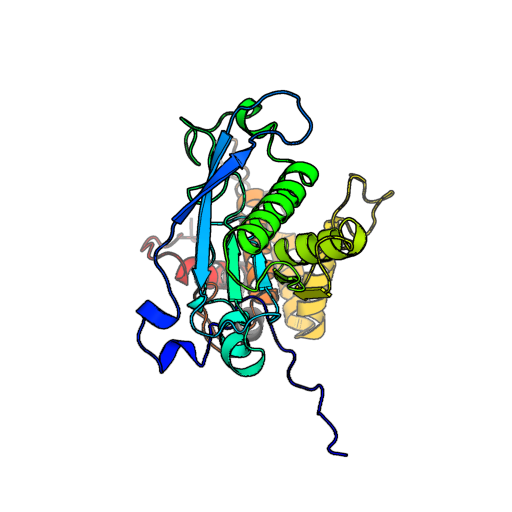 1.00 89.19 182 SER A N 1
ATOM 1394 C CA . SER A 1 182 ? -0.787 -8.384 -6.770 1.00 89.19 182 SER A CA 1
ATOM 1395 C C . SER A 1 182 ? 0.277 -8.344 -5.651 1.00 89.19 182 SER A C 1
ATOM 1397 O O . SER A 1 182 ? 1.160 -7.486 -5.679 1.00 89.19 182 SER A O 1
ATOM 1399 N N . PRO A 1 183 ? 0.201 -9.228 -4.637 1.00 88.69 183 PRO A N 1
ATOM 1400 C CA . PRO A 1 183 ? 1.090 -9.165 -3.484 1.00 88.69 183 PRO A CA 1
ATOM 1401 C C . PRO A 1 183 ? 2.496 -9.693 -3.809 1.00 88.69 183 PRO A C 1
ATOM 1403 O O . PRO A 1 183 ? 2.655 -10.784 -4.359 1.00 88.69 183 PRO A O 1
ATOM 1406 N N . GLY A 1 184 ? 3.537 -8.976 -3.380 1.00 84.50 184 GLY A N 1
ATOM 1407 C CA . GLY A 1 184 ? 4.942 -9.398 -3.490 1.00 84.50 184 GLY A CA 1
ATOM 1408 C C . GLY A 1 184 ? 5.360 -10.503 -2.503 1.00 84.50 184 GLY A C 1
ATOM 1409 O O . GLY A 1 184 ? 6.388 -10.372 -1.844 1.00 84.50 184 GLY A O 1
ATOM 1410 N N . LEU A 1 185 ? 4.573 -11.579 -2.359 1.00 84.56 185 LEU A N 1
ATOM 1411 C CA . LEU A 1 185 ? 4.693 -12.557 -1.256 1.00 84.56 185 LEU A CA 1
ATOM 1412 C C . LEU A 1 185 ? 6.045 -13.276 -1.181 1.00 84.56 185 LEU A C 1
ATOM 1414 O O . LEU A 1 185 ? 6.539 -13.532 -0.088 1.00 84.56 185 LEU A O 1
ATOM 1418 N N . THR A 1 186 ? 6.622 -13.642 -2.325 1.00 80.50 186 THR A N 1
ATOM 1419 C CA . THR A 1 186 ? 7.876 -14.414 -2.392 1.00 80.50 186 THR A CA 1
ATOM 1420 C C . THR A 1 186 ? 9.109 -13.521 -2.432 1.00 80.50 186 THR A C 1
ATOM 1422 O O . THR A 1 186 ? 10.196 -13.934 -2.034 1.00 80.50 186 THR A O 1
ATOM 1425 N N . SER A 1 187 ? 8.952 -12.288 -2.909 1.00 78.19 187 SER A N 1
ATOM 1426 C CA . SER A 1 187 ? 10.055 -11.339 -3.063 1.00 78.19 187 SER A CA 1
ATOM 1427 C C . SER A 1 187 ? 10.443 -10.683 -1.737 1.00 78.19 187 SER A C 1
ATOM 1429 O O . SER A 1 187 ? 11.558 -10.182 -1.598 1.00 78.19 187 SER A O 1
ATOM 1431 N N . TRP A 1 188 ? 9.549 -10.688 -0.745 1.00 75.56 188 TRP A N 1
ATOM 1432 C CA . TRP A 1 188 ? 9.765 -10.046 0.551 1.00 75.56 188 TRP A CA 1
ATOM 1433 C C . TRP A 1 188 ? 10.075 -11.050 1.660 1.00 75.56 188 TRP A C 1
ATOM 1435 O O . TRP A 1 188 ? 9.602 -12.182 1.664 1.00 75.56 188 TRP A O 1
ATOM 1445 N N . GLY A 1 189 ? 10.899 -10.631 2.621 1.00 67.69 189 GLY A N 1
ATOM 1446 C CA . GLY A 1 189 ? 11.311 -11.466 3.746 1.00 67.69 189 GLY A CA 1
ATOM 1447 C C . GLY A 1 189 ? 12.601 -10.987 4.411 1.00 67.69 189 GLY A C 1
ATOM 1448 O O . GLY A 1 189 ? 13.301 -10.109 3.901 1.00 67.69 189 GLY A O 1
ATOM 1449 N N . LEU A 1 190 ? 12.918 -11.584 5.564 1.00 66.44 190 LEU A N 1
ATOM 1450 C CA . LEU A 1 190 ? 14.124 -11.278 6.351 1.00 66.44 190 LEU A CA 1
ATOM 1451 C C . LEU A 1 190 ? 15.415 -11.803 5.714 1.00 66.44 190 LEU A C 1
ATOM 1453 O O . LEU A 1 190 ? 16.497 -11.334 6.045 1.00 66.44 190 LEU A O 1
ATOM 1457 N N . SER A 1 191 ? 15.301 -12.771 4.809 1.00 76.62 191 SER A N 1
ATOM 1458 C CA . SER A 1 191 ? 16.422 -13.301 4.043 1.00 76.62 191 SER A CA 1
ATOM 1459 C C . SER A 1 191 ? 16.963 -12.221 3.106 1.00 76.62 191 SER A C 1
ATOM 1461 O O . SER A 1 191 ? 16.264 -11.819 2.178 1.00 76.62 191 SER A O 1
ATOM 1463 N N . LEU A 1 192 ? 18.173 -11.722 3.371 1.00 71.50 192 LEU A N 1
ATOM 1464 C CA . LEU A 1 192 ? 18.785 -10.613 2.628 1.00 71.50 192 LEU A CA 1
ATOM 1465 C C . LEU A 1 192 ? 19.654 -11.068 1.447 1.00 71.50 192 LEU A C 1
ATOM 1467 O O . LEU A 1 192 ? 20.128 -10.221 0.693 1.00 71.50 192 LEU A O 1
ATOM 1471 N N . THR A 1 193 ? 19.878 -12.373 1.284 1.00 76.62 193 THR A N 1
ATOM 1472 C CA . THR A 1 193 ? 20.762 -12.926 0.251 1.00 76.62 193 THR A CA 1
ATOM 1473 C C . THR A 1 193 ? 19.951 -13.607 -0.853 1.00 76.62 193 THR A C 1
ATOM 1475 O O . THR A 1 193 ? 18.849 -14.099 -0.618 1.00 76.62 193 THR A O 1
ATOM 1478 N N . LEU A 1 194 ? 20.501 -13.650 -2.070 1.00 77.44 194 LEU A N 1
ATOM 1479 C CA . LEU A 1 194 ? 19.922 -14.427 -3.175 1.00 77.44 194 LEU A CA 1
ATOM 1480 C C . LEU A 1 194 ? 19.998 -15.941 -2.935 1.00 77.44 194 LEU A C 1
ATOM 1482 O O . LEU A 1 194 ? 19.197 -16.684 -3.491 1.00 77.44 194 LEU A O 1
ATOM 1486 N N . GLU A 1 195 ? 20.950 -16.392 -2.117 1.00 83.69 195 GLU A N 1
ATOM 1487 C CA . GLU A 1 195 ? 21.074 -17.797 -1.718 1.00 83.69 195 GLU A CA 1
ATOM 1488 C C . GLU A 1 195 ? 19.878 -18.223 -0.858 1.00 83.69 195 GLU A C 1
ATOM 1490 O O . GLU A 1 195 ? 19.240 -19.238 -1.131 1.00 83.69 195 GLU A O 1
ATOM 1495 N N . ASP A 1 196 ? 19.530 -17.400 0.130 1.00 83.69 196 ASP A N 1
ATOM 1496 C CA . ASP A 1 196 ? 18.462 -17.684 1.084 1.00 83.69 196 ASP A CA 1
ATOM 1497 C C . ASP A 1 196 ? 17.068 -17.292 0.549 1.00 83.69 196 ASP A C 1
ATOM 1499 O O . ASP A 1 196 ? 16.049 -17.783 1.036 1.00 83.69 196 ASP A O 1
ATOM 1503 N N . ASN A 1 197 ? 16.981 -16.350 -0.399 1.00 84.50 197 ASN A N 1
ATOM 1504 C CA . ASN A 1 197 ? 15.750 -16.014 -1.118 1.00 84.50 197 ASN A CA 1
ATOM 1505 C C . ASN A 1 197 ? 16.050 -15.711 -2.600 1.00 84.50 197 ASN A C 1
ATOM 1507 O O . ASN A 1 197 ? 16.306 -14.551 -2.950 1.00 84.50 197 ASN A O 1
ATOM 1511 N N . PRO A 1 198 ? 15.930 -16.709 -3.495 1.00 82.88 198 PRO A N 1
ATOM 1512 C CA . PRO A 1 198 ? 16.208 -16.518 -4.918 1.00 82.88 198 PRO A CA 1
ATOM 1513 C C . PRO A 1 198 ? 15.229 -15.550 -5.598 1.00 82.88 198 PRO A C 1
ATOM 1515 O O . PRO A 1 198 ? 15.522 -15.037 -6.672 1.00 82.88 198 PRO A O 1
ATOM 1518 N N . PHE A 1 199 ? 14.085 -15.251 -4.976 1.00 80.75 199 PHE A N 1
ATOM 1519 C CA . PHE A 1 199 ? 13.069 -14.353 -5.525 1.00 80.75 199 PHE A CA 1
ATOM 1520 C C . PHE A 1 199 ? 13.232 -12.891 -5.079 1.00 80.75 199 PHE A C 1
ATOM 1522 O O . PHE A 1 199 ? 12.513 -12.031 -5.589 1.00 80.75 199 PHE A O 1
ATOM 1529 N N . ARG A 1 200 ? 14.182 -12.571 -4.181 1.00 75.38 200 ARG A N 1
ATOM 1530 C CA . ARG A 1 200 ? 14.360 -11.223 -3.592 1.00 75.38 200 ARG A CA 1
ATOM 1531 C C . ARG A 1 200 ? 14.591 -10.111 -4.626 1.00 75.38 200 ARG A C 1
ATOM 1533 O O . ARG A 1 200 ? 14.221 -8.969 -4.378 1.00 75.38 200 ARG A O 1
ATOM 1540 N N . TYR A 1 201 ? 15.144 -10.455 -5.789 1.00 71.44 201 TYR A N 1
ATOM 1541 C CA . TYR A 1 201 ? 15.339 -9.547 -6.928 1.00 71.44 201 TYR A CA 1
ATOM 1542 C C . TYR A 1 201 ? 14.722 -10.076 -8.227 1.00 71.44 201 TYR A C 1
ATOM 1544 O O . TYR A 1 201 ? 14.985 -9.546 -9.302 1.00 71.44 201 TYR A O 1
ATOM 1552 N N . GLY A 1 202 ? 13.855 -11.090 -8.135 1.00 73.06 202 GLY A N 1
ATOM 1553 C CA . GLY A 1 202 ? 13.240 -11.702 -9.311 1.00 73.06 202 GLY A CA 1
ATOM 1554 C C . GLY A 1 202 ? 12.320 -10.749 -10.078 1.00 73.06 202 GLY A C 1
ATOM 1555 O O . GLY A 1 202 ? 11.985 -11.031 -11.219 1.00 73.06 202 GLY A O 1
ATOM 1556 N N . ALA A 1 203 ? 11.916 -9.615 -9.491 1.00 75.94 203 ALA A N 1
ATOM 1557 C CA . ALA A 1 203 ? 11.100 -8.609 -10.173 1.00 75.94 203 ALA A CA 1
ATOM 1558 C C . ALA A 1 203 ? 11.747 -8.127 -11.483 1.00 75.94 203 ALA A C 1
ATOM 1560 O O . ALA A 1 203 ? 11.061 -8.055 -12.496 1.00 75.94 203 ALA A O 1
ATOM 1561 N N .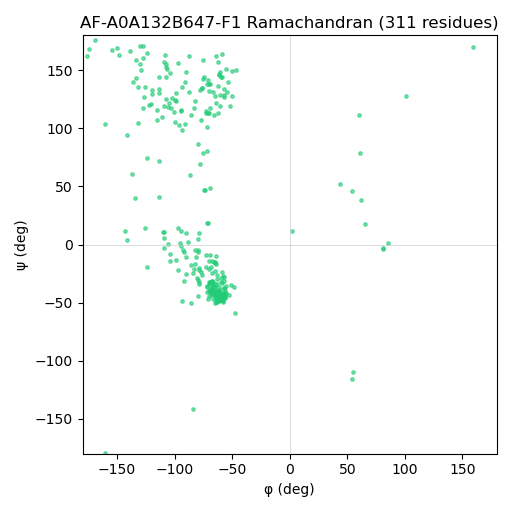 SER A 1 204 ? 13.064 -7.896 -11.499 1.00 76.94 204 SER A N 1
ATOM 1562 C CA . SER A 1 204 ? 13.773 -7.499 -12.722 1.00 76.94 204 SER A CA 1
ATOM 1563 C C . SER A 1 204 ? 13.801 -8.617 -13.771 1.00 76.94 204 SER A C 1
ATOM 1565 O O . SER A 1 204 ? 13.693 -8.338 -14.964 1.00 76.94 204 SER A O 1
ATOM 1567 N N . ASP A 1 205 ? 13.876 -9.884 -13.346 1.00 81.94 205 ASP A N 1
ATOM 1568 C CA . ASP A 1 205 ? 13.754 -11.029 -14.258 1.00 81.94 205 ASP A CA 1
ATOM 1569 C C . ASP A 1 205 ? 12.343 -11.102 -14.855 1.00 81.94 205 ASP A C 1
ATOM 1571 O O . ASP A 1 205 ? 12.187 -11.318 -16.056 1.00 81.94 205 ASP A O 1
ATOM 1575 N N . TRP A 1 206 ? 11.308 -10.866 -14.042 1.00 85.94 206 TRP A N 1
ATOM 1576 C CA . TRP A 1 206 ? 9.921 -10.812 -14.507 1.00 85.94 206 TRP A CA 1
ATOM 1577 C C . TRP A 1 206 ? 9.693 -9.681 -15.502 1.00 85.94 206 TRP A C 1
ATOM 1579 O O . TRP A 1 206 ? 9.095 -9.926 -16.547 1.00 85.94 206 TRP A O 1
ATOM 1589 N N . VAL A 1 207 ? 10.203 -8.479 -15.227 1.00 88.06 207 VAL A N 1
ATOM 1590 C CA . VAL A 1 207 ? 10.129 -7.364 -16.179 1.00 88.06 207 VAL A CA 1
ATOM 1591 C C . VAL A 1 207 ? 10.845 -7.737 -17.472 1.00 88.06 207 VAL A C 1
ATOM 1593 O O . VAL A 1 207 ? 10.271 -7.594 -18.549 1.00 88.06 207 VAL A O 1
ATOM 1596 N N . SER A 1 208 ? 12.053 -8.301 -17.390 1.00 88.94 208 SER A N 1
ATOM 1597 C CA . SER A 1 208 ? 12.772 -8.756 -18.581 1.00 88.94 208 SER A CA 1
ATOM 1598 C C . SER A 1 208 ? 11.949 -9.763 -19.393 1.00 88.94 208 SER A C 1
ATOM 1600 O O . SER A 1 208 ? 11.814 -9.593 -20.606 1.00 88.94 208 SER A O 1
ATOM 1602 N N . ASN A 1 209 ? 11.336 -10.749 -18.731 1.00 92.06 209 ASN A N 1
ATOM 1603 C CA . ASN A 1 209 ? 10.461 -11.732 -19.368 1.00 92.06 209 ASN A CA 1
ATOM 1604 C C . ASN A 1 209 ? 9.236 -11.079 -20.022 1.00 92.06 209 ASN A C 1
ATOM 1606 O O . ASN A 1 209 ? 8.917 -11.434 -21.150 1.00 92.06 209 ASN A O 1
ATOM 1610 N N . VAL A 1 210 ? 8.607 -10.079 -19.390 1.00 94.56 210 VAL A N 1
ATOM 1611 C CA . VAL A 1 210 ? 7.483 -9.326 -19.982 1.00 94.56 210 VAL A CA 1
ATOM 1612 C C . VAL A 1 210 ? 7.883 -8.698 -21.319 1.00 94.56 210 VAL A C 1
ATOM 1614 O O . VAL A 1 210 ? 7.155 -8.840 -22.300 1.00 94.56 210 VAL A O 1
ATOM 1617 N N . TYR A 1 211 ? 9.051 -8.054 -21.397 1.00 95.31 211 TYR A N 1
ATOM 1618 C CA . TYR A 1 211 ? 9.534 -7.489 -22.662 1.00 95.31 211 TYR A CA 1
ATOM 1619 C C . TYR A 1 211 ? 9.880 -8.573 -23.688 1.00 95.31 211 TYR A C 1
ATOM 1621 O O . TYR A 1 211 ? 9.562 -8.405 -24.866 1.00 95.31 211 TYR A O 1
ATOM 1629 N N . TYR A 1 212 ? 10.509 -9.679 -23.273 1.00 96.25 212 TYR A N 1
ATOM 1630 C CA . TYR A 1 212 ? 10.821 -10.792 -24.178 1.00 96.25 212 TYR A CA 1
ATOM 1631 C C . TYR A 1 212 ? 9.562 -11.443 -24.760 1.00 96.25 212 TYR A C 1
ATOM 1633 O O . TYR A 1 212 ? 9.518 -11.689 -25.968 1.00 96.25 212 TYR A O 1
ATOM 1641 N N . ASP A 1 213 ? 8.553 -11.678 -23.922 1.00 96.44 213 ASP A N 1
ATOM 1642 C CA . ASP A 1 213 ? 7.277 -12.281 -24.303 1.00 96.44 213 ASP A CA 1
ATOM 1643 C C . ASP A 1 213 ? 6.466 -11.343 -25.204 1.00 96.44 213 ASP A C 1
ATOM 1645 O O . ASP A 1 213 ? 5.863 -11.788 -26.182 1.00 96.44 213 ASP A O 1
ATOM 1649 N N . ALA A 1 214 ? 6.482 -10.037 -24.915 1.00 96.00 214 ALA A N 1
ATOM 1650 C CA . ALA A 1 214 ? 5.793 -9.040 -25.727 1.00 96.00 214 ALA A CA 1
ATOM 1651 C C . ALA A 1 214 ? 6.480 -8.825 -27.087 1.00 96.00 214 ALA A C 1
ATOM 1653 O O . ALA A 1 214 ? 5.813 -8.790 -28.125 1.00 96.00 214 ALA A O 1
ATOM 1654 N N . ASN A 1 215 ? 7.811 -8.673 -27.108 1.00 97.75 215 ASN A N 1
ATOM 1655 C CA . ASN A 1 215 ? 8.587 -8.566 -28.340 1.00 97.75 215 ASN A CA 1
ATOM 1656 C C . ASN A 1 215 ? 10.083 -8.871 -28.137 1.00 97.75 215 ASN A C 1
ATOM 1658 O O . ASN A 1 215 ? 10.871 -8.017 -27.723 1.00 97.75 215 ASN A O 1
ATOM 1662 N N . TYR A 1 216 ? 10.503 -10.063 -28.562 1.00 97.19 216 TYR A N 1
ATOM 1663 C CA . TYR A 1 216 ? 11.892 -10.520 -28.476 1.00 97.19 216 TYR A CA 1
ATOM 1664 C C . TYR A 1 216 ? 12.926 -9.552 -29.086 1.00 97.19 216 TYR A C 1
ATOM 1666 O O . TYR A 1 216 ? 13.979 -9.314 -28.495 1.00 97.19 216 TYR A O 1
ATOM 1674 N N . ALA A 1 217 ? 12.645 -8.981 -30.263 1.00 97.44 217 ALA A N 1
ATOM 1675 C CA . ALA A 1 217 ? 13.591 -8.099 -30.948 1.00 97.44 217 ALA A CA 1
ATOM 1676 C C . ALA A 1 217 ? 13.776 -6.771 -30.199 1.00 97.44 217 ALA A C 1
ATOM 1678 O O . ALA A 1 217 ? 14.903 -6.298 -30.060 1.00 97.44 217 ALA A O 1
ATOM 1679 N N . ALA A 1 218 ? 12.690 -6.193 -29.682 1.00 96.44 218 ALA A N 1
ATOM 1680 C CA . ALA A 1 218 ? 12.757 -4.999 -28.845 1.00 96.44 218 ALA A CA 1
ATOM 1681 C C . ALA A 1 218 ? 13.533 -5.277 -27.548 1.00 96.44 218 ALA A C 1
ATOM 1683 O O . ALA A 1 218 ? 14.438 -4.519 -27.207 1.00 96.44 218 ALA A O 1
ATOM 1684 N N . ALA A 1 219 ? 13.250 -6.401 -26.879 1.00 95.75 219 ALA A N 1
ATOM 1685 C CA . ALA A 1 219 ? 13.930 -6.795 -25.645 1.00 95.75 219 ALA A CA 1
ATOM 1686 C C . ALA A 1 219 ? 15.453 -6.933 -25.820 1.00 95.75 219 ALA A C 1
ATOM 1688 O O . ALA A 1 219 ? 16.219 -6.431 -24.995 1.00 95.75 219 ALA A O 1
ATOM 1689 N N . LEU A 1 220 ? 15.910 -7.550 -26.920 1.00 96.19 220 LEU A N 1
ATOM 1690 C CA . LEU A 1 220 ? 17.341 -7.627 -27.236 1.00 96.19 220 LEU A CA 1
ATOM 1691 C C . LEU A 1 220 ? 17.963 -6.246 -27.447 1.00 96.19 220 LEU A C 1
ATOM 1693 O O . LEU A 1 220 ? 19.014 -5.959 -26.881 1.00 96.19 220 LEU A O 1
ATOM 1697 N N . ARG A 1 221 ? 17.300 -5.372 -28.211 1.00 95.50 221 ARG A N 1
ATOM 1698 C CA . ARG A 1 221 ? 17.808 -4.019 -28.467 1.00 95.50 221 ARG A CA 1
ATOM 1699 C C . ARG A 1 221 ? 17.922 -3.193 -27.186 1.00 95.50 221 ARG A C 1
ATOM 1701 O O . ARG A 1 221 ? 18.912 -2.489 -27.018 1.00 95.50 221 ARG A O 1
ATOM 1708 N N . ILE A 1 222 ? 16.951 -3.309 -26.276 1.00 93.62 222 ILE A N 1
ATOM 1709 C CA . ILE A 1 222 ? 16.997 -2.670 -24.951 1.00 93.62 222 ILE A CA 1
ATOM 1710 C C . ILE A 1 222 ? 18.192 -3.193 -24.152 1.00 93.62 222 ILE A C 1
ATOM 1712 O O . ILE A 1 222 ? 18.972 -2.405 -23.618 1.00 93.62 222 ILE A O 1
ATOM 1716 N N . LYS A 1 223 ? 18.373 -4.517 -24.103 1.00 92.12 223 LYS A N 1
ATOM 1717 C CA . LYS A 1 223 ? 19.498 -5.148 -23.402 1.00 92.12 223 LYS A CA 1
ATOM 1718 C C . LYS A 1 223 ? 20.849 -4.672 -23.941 1.00 92.12 223 LYS A C 1
ATOM 1720 O O . LYS A 1 223 ? 21.730 -4.340 -23.149 1.00 92.12 223 LYS A O 1
ATOM 1725 N N . ASP A 1 224 ? 21.015 -4.642 -25.259 1.00 92.75 224 ASP A N 1
ATOM 1726 C CA . ASP A 1 224 ? 22.265 -4.226 -25.899 1.00 92.75 224 ASP A CA 1
ATOM 1727 C C . ASP A 1 224 ? 22.559 -2.744 -25.628 1.00 92.75 224 ASP A C 1
ATOM 1729 O O . ASP A 1 224 ? 23.663 -2.407 -25.199 1.00 92.75 224 ASP A O 1
ATOM 1733 N N . ALA A 1 225 ? 21.547 -1.880 -25.748 1.00 90.69 225 ALA A N 1
ATOM 1734 C CA . ALA A 1 225 ? 21.656 -0.454 -25.446 1.00 90.69 225 ALA A CA 1
ATOM 1735 C C . ALA A 1 225 ? 22.020 -0.180 -23.971 1.00 90.69 225 ALA A C 1
ATOM 1737 O O . ALA A 1 225 ? 22.891 0.642 -23.680 1.00 90.69 225 ALA A O 1
ATOM 1738 N N . LEU A 1 226 ? 21.404 -0.895 -23.022 1.00 87.06 226 LEU A N 1
ATOM 1739 C CA . LEU A 1 226 ? 21.735 -0.778 -21.596 1.00 87.06 226 LEU A CA 1
ATOM 1740 C C . LEU A 1 226 ? 23.145 -1.299 -21.275 1.00 87.06 226 LEU A C 1
ATOM 1742 O O . LEU A 1 226 ? 23.781 -0.796 -20.349 1.00 87.06 226 LEU A O 1
ATOM 1746 N N . ASN A 1 227 ? 23.646 -2.297 -22.008 1.00 85.75 227 ASN A N 1
ATOM 1747 C CA . ASN A 1 227 ? 25.021 -2.778 -21.850 1.00 85.75 227 ASN A CA 1
ATOM 1748 C C . ASN A 1 227 ? 26.046 -1.781 -22.398 1.00 85.75 227 ASN A C 1
ATOM 1750 O O . ASN A 1 227 ? 27.105 -1.621 -21.793 1.00 85.75 227 ASN A O 1
ATOM 1754 N N . GLU A 1 228 ? 25.726 -1.084 -23.489 1.00 83.38 228 GLU A N 1
ATOM 1755 C CA . GLU A 1 228 ? 26.557 -0.000 -24.020 1.00 83.38 228 GLU A CA 1
ATOM 1756 C C . GLU A 1 228 ? 26.699 1.141 -22.997 1.00 83.38 228 GLU A C 1
ATOM 1758 O O . GLU A 1 228 ? 27.808 1.611 -22.758 1.00 83.38 228 GLU A O 1
ATOM 1763 N N . LEU A 1 229 ? 25.619 1.501 -22.288 1.00 74.88 229 LEU A N 1
ATOM 1764 C CA . LEU A 1 229 ? 25.660 2.492 -21.200 1.00 74.88 229 LEU A CA 1
ATOM 1765 C C . LEU A 1 229 ? 26.528 2.090 -20.002 1.00 74.88 229 LEU A C 1
ATOM 1767 O O . LEU A 1 229 ? 27.033 2.962 -19.300 1.00 74.88 229 LEU A O 1
ATOM 1771 N N . LYS A 1 230 ? 26.663 0.786 -19.727 1.00 64.81 230 LYS A N 1
ATOM 1772 C CA . LYS A 1 230 ? 27.510 0.277 -18.634 1.00 64.81 230 LYS A CA 1
ATOM 1773 C C . LYS A 1 230 ? 29.001 0.390 -18.951 1.00 64.81 230 LYS A C 1
ATOM 1775 O O . LYS A 1 230 ? 29.825 0.141 -18.069 1.00 64.81 230 LYS A O 1
ATOM 1780 N N . MET A 1 231 ? 29.371 0.743 -20.184 1.00 56.16 231 MET A N 1
ATOM 1781 C CA . MET A 1 231 ? 30.735 1.164 -20.465 1.00 56.16 231 MET A CA 1
ATOM 1782 C C . MET A 1 231 ? 30.986 2.556 -19.871 1.00 56.16 231 MET A C 1
ATOM 1784 O O . MET A 1 231 ? 30.122 3.424 -19.964 1.00 56.16 231 MET A O 1
ATOM 1788 N N . PRO A 1 232 ? 32.159 2.796 -19.258 1.00 53.03 232 PRO A N 1
ATOM 1789 C CA . PRO A 1 232 ? 32.417 4.048 -18.563 1.00 53.03 232 PRO A CA 1
ATOM 1790 C C . PRO A 1 232 ? 32.318 5.231 -19.528 1.00 53.03 232 PRO A C 1
ATOM 1792 O O . PRO A 1 232 ? 33.106 5.344 -20.470 1.00 53.03 232 PRO A O 1
ATOM 1795 N N . PHE A 1 233 ? 31.386 6.144 -19.254 1.00 51.97 233 PHE A N 1
ATOM 1796 C CA . PHE A 1 233 ? 31.412 7.472 -19.851 1.00 51.97 233 PHE A CA 1
ATOM 1797 C C . PHE A 1 233 ? 32.676 8.179 -19.356 1.00 51.97 233 PHE A C 1
ATOM 1799 O O . PHE A 1 233 ? 32.886 8.329 -18.151 1.00 51.97 233 PHE A O 1
ATOM 1806 N N . GLN A 1 234 ? 33.543 8.613 -20.271 1.00 50.38 234 GLN A N 1
ATOM 1807 C CA . GLN A 1 234 ? 34.661 9.484 -19.911 1.00 50.38 234 GLN A CA 1
ATOM 1808 C C . GLN A 1 234 ? 34.119 10.880 -19.590 1.00 50.38 234 GLN A C 1
ATOM 1810 O O . GLN A 1 234 ? 34.153 11.777 -20.426 1.00 50.38 234 GLN A O 1
ATOM 1815 N N . THR A 1 235 ? 33.601 11.083 -18.382 1.00 47.91 235 THR A N 1
ATOM 1816 C CA . THR A 1 235 ? 33.195 12.418 -17.943 1.00 47.91 235 THR A CA 1
ATOM 1817 C C . THR A 1 235 ? 34.405 13.137 -17.360 1.00 47.91 235 THR A C 1
ATOM 1819 O O . THR A 1 235 ? 34.919 12.777 -16.296 1.00 47.91 235 THR A O 1
ATOM 1822 N N . SER A 1 236 ? 34.880 14.176 -18.045 1.00 52.78 236 SER A N 1
ATOM 1823 C CA . SER A 1 236 ? 35.794 15.134 -17.436 1.00 52.78 236 SER A CA 1
ATOM 1824 C C . SER A 1 236 ? 35.018 15.952 -16.401 1.00 52.78 236 SER A C 1
ATOM 1826 O O . SER A 1 236 ? 34.178 16.765 -16.773 1.00 52.78 236 SER A O 1
ATOM 1828 N N . SER A 1 237 ? 35.362 15.764 -15.125 1.00 54.59 237 SER A N 1
ATOM 1829 C CA . SER A 1 237 ? 34.979 16.549 -13.936 1.00 54.59 237 SER A CA 1
ATOM 1830 C C . SER A 1 237 ? 33.861 16.001 -13.022 1.00 54.59 237 SER A C 1
ATOM 1832 O O . SER A 1 237 ? 32.748 15.700 -13.433 1.00 54.59 237 SER A O 1
ATOM 1834 N N . SER A 1 238 ? 34.227 15.949 -11.730 1.00 56.72 238 SER A N 1
ATOM 1835 C CA . SER A 1 238 ? 33.460 15.681 -10.499 1.00 56.72 238 SER A CA 1
ATOM 1836 C C . SER A 1 238 ? 32.746 14.326 -10.348 1.00 56.72 238 SER A C 1
ATOM 1838 O O . SER A 1 238 ? 31.751 14.090 -11.007 1.00 56.72 238 SER A O 1
ATOM 1840 N N . ASN A 1 239 ? 33.260 13.510 -9.409 1.00 55.56 239 ASN A N 1
ATOM 1841 C CA . ASN A 1 239 ? 32.742 12.392 -8.575 1.00 55.56 239 ASN A CA 1
ATOM 1842 C C . ASN A 1 239 ? 31.285 11.844 -8.667 1.00 55.56 239 ASN A C 1
ATOM 1844 O O . ASN A 1 239 ? 30.908 11.060 -7.796 1.00 55.56 239 ASN A O 1
ATOM 1848 N N . LEU A 1 240 ? 30.462 12.186 -9.654 1.00 61.94 240 LEU A N 1
ATOM 1849 C CA . LEU A 1 240 ? 29.140 11.605 -9.888 1.00 61.94 240 LEU A CA 1
ATOM 1850 C C . LEU A 1 240 ? 29.197 10.730 -11.137 1.00 61.94 240 LEU A C 1
ATOM 1852 O O . LEU A 1 240 ? 29.490 11.201 -12.233 1.00 61.94 240 LEU A O 1
ATOM 1856 N N . ASP A 1 241 ? 28.912 9.445 -10.957 1.00 73.94 241 ASP A N 1
ATOM 1857 C CA . ASP A 1 241 ? 28.825 8.496 -12.057 1.00 73.94 241 ASP A CA 1
ATOM 1858 C C . ASP A 1 241 ? 27.466 8.630 -12.755 1.00 73.94 241 ASP A C 1
ATOM 1860 O O . ASP A 1 241 ? 26.489 7.949 -12.428 1.00 73.94 241 ASP A O 1
ATOM 1864 N N . TRP A 1 242 ? 27.402 9.556 -13.710 1.00 70.69 242 TRP A N 1
ATOM 1865 C CA . TRP A 1 242 ? 26.209 9.819 -14.513 1.00 70.69 242 TRP A CA 1
ATOM 1866 C C . TRP A 1 242 ? 25.707 8.587 -15.269 1.00 70.69 242 TRP A C 1
ATOM 1868 O O . TRP A 1 242 ? 24.502 8.470 -15.490 1.00 70.69 242 TRP A O 1
ATOM 1878 N N . SER A 1 243 ? 26.594 7.648 -15.612 1.00 70.88 243 SER A N 1
ATOM 1879 C CA . SER A 1 243 ? 26.213 6.409 -16.296 1.00 70.88 243 SER A CA 1
ATOM 1880 C C . SER A 1 243 ? 25.360 5.511 -15.397 1.00 70.88 243 SER A C 1
ATOM 1882 O O . SER A 1 243 ? 24.328 4.998 -15.830 1.00 70.88 243 SER A O 1
ATOM 1884 N N . ASN A 1 244 ? 25.716 5.418 -14.113 1.00 73.56 244 ASN A N 1
ATOM 1885 C CA . ASN A 1 244 ? 24.937 4.685 -13.119 1.00 73.56 244 ASN A CA 1
ATOM 1886 C C . ASN A 1 244 ? 23.590 5.355 -12.838 1.00 73.56 244 ASN A C 1
ATOM 1888 O O . ASN A 1 244 ? 22.574 4.666 -12.769 1.00 73.56 244 ASN A O 1
ATOM 1892 N N . ILE A 1 245 ? 23.556 6.686 -12.719 1.00 76.94 245 ILE A N 1
ATOM 1893 C CA . ILE A 1 245 ? 22.301 7.426 -12.506 1.00 76.94 245 ILE A CA 1
ATOM 1894 C C . ILE A 1 245 ? 21.350 7.203 -13.685 1.00 76.94 245 ILE A C 1
ATOM 1896 O O . ILE A 1 245 ? 20.185 6.860 -13.486 1.00 76.94 245 ILE A O 1
ATOM 1900 N N . LEU A 1 246 ? 21.853 7.349 -14.912 1.00 79.44 246 LEU A N 1
ATOM 1901 C CA . LEU A 1 246 ? 21.067 7.133 -16.122 1.00 79.44 246 LEU A CA 1
ATOM 1902 C C . LEU A 1 246 ? 20.551 5.692 -16.212 1.00 79.44 246 LEU A C 1
ATOM 1904 O O . LEU A 1 246 ? 19.390 5.482 -16.557 1.00 79.44 246 LEU A O 1
ATOM 1908 N N . ASN A 1 247 ? 21.382 4.707 -15.859 1.00 80.81 247 ASN A N 1
ATOM 1909 C CA . ASN A 1 247 ? 20.979 3.304 -15.832 1.00 80.81 247 ASN A CA 1
ATOM 1910 C C . ASN A 1 247 ? 19.806 3.069 -14.867 1.00 80.81 247 ASN A C 1
ATOM 1912 O O . ASN A 1 247 ? 18.808 2.472 -15.261 1.00 80.81 247 ASN A O 1
ATOM 1916 N N . VAL A 1 248 ? 19.893 3.600 -13.642 1.00 79.81 248 VAL A N 1
ATOM 1917 C CA . VAL A 1 248 ? 18.827 3.477 -12.632 1.00 79.81 248 VAL A CA 1
ATOM 1918 C C . VAL A 1 248 ? 17.521 4.096 -13.129 1.00 79.81 248 VAL A C 1
ATOM 1920 O O . VAL A 1 248 ? 16.478 3.451 -13.045 1.00 79.81 248 VAL A O 1
ATOM 1923 N N . VAL A 1 249 ? 17.576 5.305 -13.699 1.00 82.94 249 VAL A N 1
ATOM 1924 C CA . VAL A 1 249 ? 16.386 5.984 -14.239 1.00 82.94 249 VAL A CA 1
ATOM 1925 C C . VAL A 1 249 ? 15.748 5.166 -15.361 1.00 82.94 249 VAL A C 1
ATOM 1927 O O . VAL A 1 249 ? 14.536 4.979 -15.376 1.00 82.94 249 VAL A O 1
ATOM 1930 N N . LEU A 1 250 ? 16.549 4.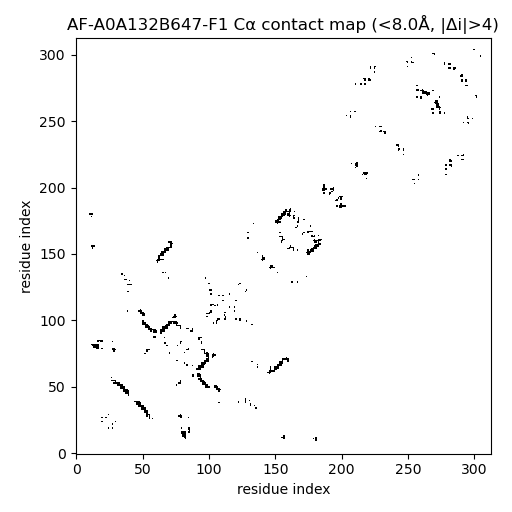650 -16.293 1.00 86.56 250 LEU A N 1
ATOM 1931 C CA . LEU A 1 250 ? 16.044 3.860 -17.415 1.00 86.56 250 LEU A CA 1
ATOM 1932 C C . LEU A 1 250 ? 15.392 2.556 -16.972 1.00 86.56 250 LEU A C 1
ATOM 1934 O O . LEU A 1 250 ? 14.303 2.236 -17.442 1.00 86.56 250 LEU A O 1
ATOM 1938 N N . VAL A 1 251 ? 16.052 1.813 -16.082 1.00 83.94 251 VAL A N 1
ATOM 1939 C CA . VAL A 1 251 ? 15.508 0.561 -15.543 1.00 83.94 251 VAL A CA 1
ATOM 1940 C C . VAL A 1 251 ? 14.175 0.830 -14.850 1.00 83.94 251 VAL A C 1
ATOM 1942 O O . VAL A 1 251 ? 13.202 0.146 -15.151 1.00 83.94 251 VAL A O 1
ATOM 1945 N N . GLN A 1 252 ? 14.092 1.885 -14.035 1.00 84.25 252 GLN A N 1
ATOM 1946 C CA . GLN A 1 252 ? 12.842 2.278 -13.389 1.00 84.25 252 GLN A CA 1
ATOM 1947 C C . GLN A 1 252 ? 11.724 2.573 -14.403 1.00 84.25 252 GLN A C 1
ATOM 1949 O O . GLN A 1 252 ? 10.594 2.139 -14.206 1.00 84.25 252 GLN A O 1
ATOM 1954 N N . GLN A 1 253 ? 12.023 3.264 -15.508 1.00 86.75 253 GLN A N 1
ATOM 1955 C CA . GLN A 1 253 ? 11.017 3.546 -16.539 1.00 86.75 253 GLN A CA 1
ATOM 1956 C C . GLN A 1 253 ? 10.501 2.273 -17.218 1.00 86.75 253 GLN A C 1
ATOM 1958 O O . GLN A 1 253 ? 9.297 2.111 -17.416 1.00 86.75 253 GLN A O 1
ATOM 1963 N N . TYR A 1 254 ? 11.394 1.338 -17.549 1.00 89.19 254 TYR A N 1
ATOM 1964 C CA . TYR A 1 254 ? 10.974 0.062 -18.128 1.00 89.19 254 TYR A CA 1
ATOM 1965 C C . TYR A 1 254 ? 10.135 -0.774 -17.153 1.00 89.19 254 TYR A C 1
ATOM 1967 O O . TYR A 1 254 ? 9.166 -1.401 -17.598 1.00 89.19 254 TYR A O 1
ATOM 1975 N N . ASP A 1 255 ? 10.469 -0.748 -15.859 1.00 87.06 255 ASP A N 1
ATOM 1976 C CA . ASP A 1 255 ? 9.687 -1.387 -14.796 1.00 87.06 255 ASP A CA 1
ATOM 1977 C C . ASP A 1 255 ? 8.277 -0.770 -14.703 1.00 87.06 255 ASP A C 1
ATOM 1979 O O . ASP A 1 255 ? 7.285 -1.501 -14.725 1.00 87.06 255 ASP A O 1
ATOM 1983 N N . GLU A 1 256 ? 8.167 0.564 -14.688 1.00 86.12 256 GLU A N 1
ATOM 1984 C CA . GLU A 1 256 ? 6.888 1.292 -14.618 1.00 86.12 256 GLU A CA 1
ATOM 1985 C C . GLU A 1 256 ? 5.973 0.973 -15.815 1.00 86.12 256 GLU A C 1
ATOM 1987 O O . GLU A 1 256 ? 4.791 0.664 -15.625 1.00 86.12 256 GLU A O 1
ATOM 1992 N N . PHE A 1 257 ? 6.499 0.971 -17.047 1.00 88.94 257 PHE A N 1
ATOM 1993 C CA . PHE A 1 257 ? 5.693 0.647 -18.236 1.00 88.94 257 PHE A CA 1
ATOM 1994 C C . PHE A 1 257 ? 5.228 -0.809 -18.269 1.00 88.94 257 PHE A C 1
ATOM 1996 O O . PHE A 1 257 ? 4.141 -1.084 -18.781 1.00 88.94 257 PHE A O 1
ATOM 2003 N N . ALA A 1 258 ? 6.016 -1.738 -17.722 1.00 89.44 258 ALA A N 1
ATOM 2004 C CA . ALA A 1 258 ? 5.596 -3.127 -17.576 1.00 89.44 258 ALA A CA 1
ATOM 2005 C C . ALA A 1 258 ? 4.524 -3.276 -16.482 1.00 89.44 258 ALA A C 1
ATOM 2007 O O . ALA A 1 258 ? 3.546 -4.003 -16.667 1.00 89.44 258 ALA A O 1
ATOM 2008 N N . GLN A 1 259 ? 4.684 -2.571 -15.359 1.00 86.50 259 GLN A N 1
ATOM 2009 C CA . GLN A 1 259 ? 3.784 -2.655 -14.209 1.00 86.50 259 GLN A CA 1
ATOM 2010 C C . GLN A 1 259 ? 2.408 -2.030 -14.477 1.00 86.50 259 GLN A C 1
ATOM 2012 O O . GLN A 1 259 ? 1.388 -2.587 -14.066 1.00 86.50 259 GLN A O 1
ATOM 2017 N N . PHE A 1 260 ? 2.365 -0.891 -15.170 1.00 86.00 260 PHE A N 1
ATOM 2018 C CA . PHE A 1 260 ? 1.150 -0.093 -15.361 1.00 86.00 260 PHE A CA 1
ATOM 2019 C C . PHE A 1 260 ? 0.684 -0.072 -16.828 1.00 86.00 260 PHE A C 1
ATOM 2021 O O . PHE A 1 260 ? 0.240 0.955 -17.346 1.00 86.00 260 PHE A O 1
ATOM 2028 N N . ASN A 1 261 ? 0.752 -1.222 -17.510 1.00 89.31 261 ASN A N 1
ATOM 2029 C CA . ASN A 1 261 ? 0.298 -1.370 -18.897 1.00 89.31 261 ASN A CA 1
ATOM 2030 C C . ASN A 1 261 ? -1.235 -1.495 -19.018 1.00 89.31 261 ASN A C 1
ATOM 2032 O O . ASN A 1 261 ? -1.775 -2.559 -19.330 1.00 89.31 261 ASN A O 1
ATOM 2036 N N . PHE A 1 262 ? -1.958 -0.412 -18.744 1.00 86.38 262 PHE A N 1
ATOM 2037 C CA . PHE A 1 262 ? -3.421 -0.412 -18.784 1.00 86.38 262 PHE A CA 1
ATOM 2038 C C . PHE A 1 262 ? -3.974 -0.036 -20.168 1.00 86.38 262 PHE A C 1
ATOM 2040 O O . PHE A 1 262 ? -3.396 0.805 -20.856 1.00 86.38 262 PHE A O 1
ATOM 2047 N N . PRO A 1 263 ? -5.144 -0.571 -20.575 1.00 86.31 263 PRO A N 1
ATOM 2048 C CA . PRO A 1 263 ? -5.788 -0.208 -21.844 1.00 86.31 263 PRO A CA 1
ATOM 2049 C C . PRO A 1 263 ? -6.343 1.227 -21.862 1.00 86.31 263 PRO A C 1
ATOM 2051 O O . PRO A 1 263 ? -6.779 1.718 -22.902 1.00 86.31 263 PRO A O 1
ATOM 2054 N N . THR A 1 264 ? -6.347 1.904 -20.716 1.00 81.69 264 THR A N 1
ATOM 2055 C CA . THR A 1 264 ? -6.817 3.277 -20.532 1.00 81.69 264 THR A CA 1
ATOM 2056 C C . THR A 1 264 ? -5.769 4.086 -19.786 1.00 81.69 264 THR A C 1
ATOM 2058 O O . THR A 1 264 ? -4.989 3.536 -19.015 1.00 81.69 264 THR A O 1
ATOM 2061 N N . LYS A 1 265 ? -5.785 5.408 -19.975 1.00 77.44 265 LYS A N 1
ATOM 2062 C CA . LYS A 1 265 ? -4.950 6.320 -19.187 1.00 77.44 265 LYS A CA 1
ATOM 2063 C C . LYS A 1 265 ? -5.312 6.234 -17.707 1.00 77.44 265 LYS A C 1
ATOM 2065 O O . LYS A 1 265 ? -6.484 6.058 -17.368 1.00 77.44 265 LYS A O 1
ATOM 2070 N N . THR A 1 266 ? -4.313 6.401 -16.854 1.00 70.50 266 THR A N 1
ATOM 2071 C CA . THR A 1 266 ? -4.470 6.439 -15.397 1.00 70.50 266 THR A CA 1
ATOM 2072 C C . THR A 1 266 ? -3.765 7.666 -14.830 1.00 70.50 266 THR A C 1
ATOM 2074 O O . THR A 1 266 ? -3.031 8.341 -15.545 1.00 70.50 266 THR A O 1
ATOM 2077 N N . GLU A 1 267 ? -3.973 7.948 -13.545 1.00 65.94 267 GLU A N 1
ATOM 2078 C CA . GLU A 1 267 ? -3.228 8.997 -12.834 1.00 65.94 267 GLU A CA 1
ATOM 2079 C C . GLU A 1 267 ? -1.743 8.639 -12.639 1.00 65.94 267 GLU A C 1
ATOM 2081 O O . GLU A 1 267 ? -0.930 9.523 -12.398 1.00 65.94 267 GLU A O 1
ATOM 2086 N N . ILE A 1 268 ? -1.389 7.352 -12.745 1.00 66.56 268 ILE A N 1
ATOM 2087 C CA . ILE A 1 268 ? -0.016 6.855 -12.571 1.00 66.56 268 ILE A CA 1
ATOM 2088 C C . ILE A 1 268 ? 0.753 6.959 -13.892 1.00 66.56 268 ILE A C 1
ATOM 2090 O O . ILE A 1 268 ? 1.848 7.508 -13.937 1.00 66.56 268 ILE A O 1
ATOM 2094 N N . ILE A 1 269 ? 0.160 6.453 -14.979 1.00 69.19 269 ILE A N 1
ATOM 2095 C CA . ILE A 1 269 ? 0.699 6.562 -16.337 1.00 69.19 269 ILE A CA 1
ATOM 2096 C C . ILE A 1 269 ? -0.380 7.136 -17.261 1.00 69.19 269 ILE A C 1
ATOM 2098 O O . ILE A 1 269 ? -1.420 6.513 -17.505 1.00 69.19 269 ILE A O 1
ATOM 2102 N N . GLU A 1 270 ? -0.104 8.313 -17.833 1.00 75.88 270 GLU A N 1
ATOM 2103 C CA . GLU A 1 270 ? -1.004 9.030 -18.756 1.00 75.88 270 GLU A CA 1
ATOM 2104 C C . GLU A 1 270 ? -0.988 8.484 -20.201 1.00 75.88 270 GLU A C 1
ATOM 2106 O O . GLU A 1 270 ? -1.550 9.077 -21.135 1.00 75.88 270 GLU A O 1
ATOM 2111 N N . ILE A 1 271 ? -0.351 7.332 -20.393 1.00 81.69 271 ILE A N 1
ATOM 2112 C CA . ILE A 1 271 ? -0.189 6.628 -21.662 1.00 81.69 271 ILE A CA 1
ATOM 2113 C C . ILE A 1 271 ? -0.932 5.295 -21.556 1.00 81.69 271 ILE A C 1
ATOM 2115 O O . ILE A 1 271 ? -0.574 4.432 -20.761 1.00 81.69 271 ILE A O 1
ATOM 2119 N N . ALA A 1 272 ? -1.976 5.122 -22.367 1.00 85.25 272 ALA A N 1
ATOM 2120 C CA . ALA A 1 272 ? -2.622 3.823 -22.516 1.00 85.25 272 ALA A CA 1
ATOM 2121 C C . ALA A 1 272 ? -1.697 2.876 -23.290 1.00 85.25 272 ALA A C 1
ATOM 2123 O O . ALA A 1 272 ? -1.063 3.304 -24.257 1.00 85.25 272 ALA A O 1
ATOM 2124 N N . LEU A 1 273 ? -1.667 1.603 -22.893 1.00 88.38 273 LEU A N 1
ATOM 2125 C CA . LEU A 1 273 ? -0.840 0.562 -23.504 1.00 88.38 273 LEU A CA 1
ATOM 2126 C C . LEU A 1 273 ? 0.646 0.971 -23.561 1.00 88.38 273 LEU A C 1
ATOM 2128 O O . LEU A 1 273 ? 1.306 0.880 -24.598 1.00 88.38 273 LEU A O 1
ATOM 2132 N N . ALA A 1 274 ? 1.160 1.499 -22.444 1.00 88.62 274 ALA A N 1
ATOM 2133 C CA . ALA A 1 274 ? 2.507 2.059 -22.347 1.00 88.62 274 ALA A CA 1
ATOM 2134 C C . ALA A 1 274 ? 3.610 1.074 -22.773 1.00 88.62 274 ALA A C 1
ATOM 2136 O O . ALA A 1 274 ? 4.570 1.488 -23.429 1.00 88.62 274 ALA A O 1
ATOM 2137 N N . LEU A 1 275 ? 3.444 -0.222 -22.483 1.00 91.88 275 LEU A N 1
ATOM 2138 C CA . LEU A 1 275 ? 4.369 -1.274 -22.907 1.00 91.88 275 LEU A CA 1
ATOM 2139 C C . LEU A 1 275 ? 4.434 -1.384 -24.439 1.00 91.88 275 LEU A C 1
ATOM 2141 O O . LEU A 1 275 ? 5.519 -1.426 -25.020 1.00 91.88 275 LEU A O 1
ATOM 2145 N N . GLU A 1 276 ? 3.287 -1.386 -25.122 1.00 93.00 276 GLU A N 1
ATOM 2146 C CA . GLU A 1 276 ? 3.261 -1.417 -26.588 1.00 93.00 276 GLU A CA 1
ATOM 2147 C C . GLU A 1 276 ? 3.870 -0.152 -27.201 1.00 93.00 276 GLU A C 1
ATOM 2149 O O . GLU A 1 276 ? 4.566 -0.227 -28.219 1.00 93.00 276 GLU A O 1
ATOM 2154 N N . VAL A 1 277 ? 3.658 1.012 -26.580 1.00 90.88 277 VAL A N 1
ATOM 2155 C CA . VAL A 1 277 ? 4.258 2.270 -27.043 1.00 90.88 277 VAL A CA 1
ATOM 2156 C C . VAL A 1 277 ? 5.785 2.211 -26.965 1.00 90.88 277 VAL A C 1
ATOM 2158 O O . VAL A 1 277 ? 6.446 2.497 -27.969 1.00 90.88 277 VAL A O 1
ATOM 2161 N N . VAL A 1 278 ? 6.354 1.798 -25.825 1.00 91.81 278 VAL A N 1
ATOM 2162 C CA . VAL A 1 278 ? 7.817 1.732 -25.663 1.00 91.81 278 VAL A CA 1
ATOM 2163 C C . VAL A 1 278 ? 8.442 0.666 -26.572 1.00 91.81 278 VAL A C 1
ATOM 2165 O O . VAL A 1 278 ? 9.511 0.898 -27.140 1.00 91.81 278 VAL A O 1
ATOM 2168 N N . ILE A 1 279 ? 7.760 -0.462 -26.811 1.00 94.88 279 ILE A N 1
ATOM 2169 C CA . ILE A 1 279 ? 8.209 -1.491 -27.765 1.00 94.88 279 ILE A CA 1
ATOM 2170 C C . ILE A 1 279 ? 8.274 -0.922 -29.184 1.00 94.88 279 ILE A C 1
ATOM 2172 O O . ILE A 1 279 ? 9.285 -1.084 -29.872 1.00 94.88 279 ILE A O 1
ATOM 2176 N N . ASN A 1 280 ? 7.230 -0.222 -29.626 1.00 94.00 280 ASN A N 1
ATOM 2177 C CA . ASN A 1 280 ? 7.191 0.350 -30.971 1.00 94.00 280 ASN A CA 1
ATOM 2178 C C . ASN A 1 280 ? 8.278 1.414 -31.175 1.00 94.00 280 ASN A C 1
ATOM 2180 O O . ASN A 1 280 ? 8.942 1.415 -32.212 1.00 94.00 280 ASN A O 1
ATOM 2184 N N . GLN A 1 281 ? 8.507 2.277 -30.180 1.00 92.19 281 GLN A N 1
ATOM 2185 C CA . GLN A 1 281 ? 9.592 3.265 -30.227 1.00 92.19 281 GLN A CA 1
ATOM 2186 C C . GLN A 1 281 ? 10.970 2.595 -30.247 1.00 92.19 281 GLN A C 1
ATOM 2188 O O . GLN A 1 281 ? 11.822 2.963 -31.054 1.00 92.19 281 GLN A O 1
ATOM 2193 N N . THR A 1 282 ? 11.162 1.554 -29.433 1.00 94.19 282 THR A N 1
ATOM 2194 C CA . THR A 1 282 ? 12.393 0.752 -29.413 1.00 94.19 282 THR A CA 1
ATOM 2195 C C . THR A 1 282 ? 12.704 0.169 -30.792 1.00 94.19 282 THR A C 1
ATOM 2197 O O . THR A 1 282 ? 13.845 0.224 -31.251 1.00 94.19 282 THR A O 1
ATOM 2200 N N . LEU A 1 283 ? 11.697 -0.383 -31.475 1.00 95.00 283 LEU A N 1
ATOM 2201 C CA . LEU A 1 283 ? 11.857 -0.965 -32.809 1.00 95.00 283 LEU A CA 1
ATOM 2202 C C . LEU A 1 283 ? 12.108 0.096 -33.890 1.00 95.00 283 LEU A C 1
ATOM 2204 O O . LEU A 1 283 ? 12.856 -0.172 -34.831 1.00 95.00 283 LEU A O 1
ATOM 2208 N N . ALA A 1 284 ? 11.520 1.284 -33.750 1.00 94.31 284 ALA A N 1
ATOM 2209 C CA . ALA A 1 284 ? 11.673 2.388 -34.695 1.00 94.31 284 ALA A CA 1
ATOM 2210 C C . ALA A 1 284 ? 12.997 3.160 -34.548 1.00 94.31 284 ALA A C 1
ATOM 2212 O O . ALA A 1 284 ? 13.417 3.809 -35.504 1.00 94.31 284 ALA A O 1
ATOM 2213 N N . ALA A 1 285 ? 13.651 3.088 -33.384 1.00 93.75 285 ALA A N 1
ATOM 2214 C CA . ALA A 1 285 ? 14.878 3.829 -33.120 1.00 93.75 285 ALA A CA 1
ATOM 2215 C C . ALA A 1 285 ? 16.000 3.475 -34.115 1.00 93.75 285 ALA A C 1
ATOM 2217 O O . ALA A 1 285 ? 16.171 2.313 -34.490 1.00 93.75 285 ALA A O 1
ATOM 2218 N N . ASN A 1 286 ? 16.817 4.453 -34.497 1.00 93.19 286 ASN A N 1
ATOM 2219 C CA . ASN A 1 286 ? 17.940 4.286 -35.428 1.00 93.19 286 ASN A CA 1
ATOM 2220 C C . ASN A 1 286 ? 19.304 4.258 -34.723 1.00 93.19 286 ASN A C 1
ATOM 2222 O O . ASN A 1 286 ? 20.322 3.979 -35.354 1.00 93.19 286 ASN A O 1
ATOM 2226 N N . SER A 1 287 ? 19.341 4.546 -33.420 1.00 90.62 287 SER A N 1
ATOM 2227 C CA . SER A 1 287 ? 20.560 4.555 -32.606 1.00 90.62 287 SER A CA 1
ATOM 2228 C C . SER A 1 287 ? 20.283 4.142 -31.159 1.00 90.62 287 SER A C 1
ATOM 2230 O O . SER A 1 287 ? 19.140 4.197 -30.698 1.00 90.62 287 SER A O 1
ATOM 2232 N N . THR A 1 288 ? 21.340 3.774 -30.427 1.00 89.12 288 THR A N 1
ATOM 2233 C CA . THR A 1 288 ? 21.290 3.528 -28.977 1.00 89.12 288 THR A CA 1
ATOM 2234 C C . THR A 1 288 ? 20.762 4.749 -28.218 1.00 89.12 288 THR A C 1
ATOM 2236 O O . THR A 1 288 ? 19.889 4.612 -27.366 1.00 89.12 288 THR A O 1
ATOM 2239 N N . GLY A 1 289 ? 21.214 5.958 -28.573 1.00 86.06 289 GLY A N 1
ATOM 2240 C CA . GLY A 1 289 ? 20.750 7.196 -27.939 1.00 86.06 289 GLY A CA 1
ATOM 2241 C C . GLY A 1 289 ? 19.254 7.460 -28.140 1.00 86.06 289 GLY A C 1
ATOM 2242 O O . GLY A 1 289 ? 18.559 7.808 -27.188 1.00 86.06 289 GLY A O 1
ATOM 2243 N N . GLU A 1 290 ? 18.733 7.241 -29.352 1.00 87.31 290 GLU A N 1
ATOM 2244 C CA . GLU A 1 290 ? 17.298 7.390 -29.643 1.00 87.31 290 GLU A CA 1
ATOM 2245 C C . GLU A 1 290 ? 16.452 6.385 -28.847 1.00 87.31 290 GLU A C 1
ATOM 2247 O O . GLU A 1 290 ? 15.449 6.763 -28.240 1.00 87.31 290 GLU A O 1
ATOM 2252 N N . LEU A 1 291 ? 16.904 5.128 -28.787 1.00 91.19 291 LEU A N 1
ATOM 2253 C CA . LEU A 1 291 ? 16.246 4.059 -28.037 1.00 91.19 291 LEU A CA 1
ATOM 2254 C C . LEU A 1 291 ? 16.163 4.386 -26.544 1.00 91.19 291 LEU A C 1
ATOM 2256 O O . LEU A 1 291 ? 15.106 4.235 -25.943 1.00 91.19 291 LEU A O 1
ATOM 2260 N N . LEU A 1 292 ? 17.261 4.842 -25.939 1.00 88.06 292 LEU A N 1
ATOM 2261 C CA . LEU A 1 292 ? 17.318 5.119 -24.501 1.00 88.06 292 LEU A CA 1
ATOM 2262 C C . LEU A 1 292 ? 16.608 6.427 -24.130 1.00 88.06 292 LEU A C 1
ATOM 2264 O O . LEU A 1 292 ? 16.095 6.567 -23.025 1.00 88.06 292 LEU A O 1
ATOM 2268 N N . ARG A 1 293 ? 16.514 7.387 -25.053 1.00 84.56 293 ARG A N 1
ATOM 2269 C CA . ARG A 1 293 ? 15.802 8.648 -24.812 1.00 84.56 293 ARG A CA 1
ATOM 2270 C C . ARG A 1 293 ? 14.283 8.471 -24.758 1.00 84.56 293 ARG A C 1
ATOM 2272 O O . ARG A 1 293 ? 13.629 9.147 -23.965 1.00 84.56 293 ARG A O 1
ATOM 2279 N N . ALA A 1 294 ? 13.730 7.589 -25.587 1.00 82.50 294 ALA A N 1
ATOM 2280 C CA . ALA A 1 294 ? 12.298 7.294 -25.672 1.00 82.50 294 ALA A CA 1
ATOM 2281 C C . ALA A 1 294 ? 11.613 7.052 -24.305 1.00 82.50 294 ALA A C 1
ATOM 2283 O O . ALA A 1 294 ? 10.724 7.834 -23.949 1.00 82.50 294 ALA A O 1
ATOM 2284 N N . PRO A 1 295 ? 12.039 6.065 -23.489 1.00 84.00 295 PRO A N 1
ATOM 2285 C CA . PRO A 1 295 ? 11.416 5.791 -22.194 1.00 84.00 295 PRO A CA 1
ATOM 2286 C C . PRO A 1 295 ? 11.547 6.962 -21.209 1.00 84.00 295 PRO A C 1
ATOM 2288 O O . PRO A 1 295 ? 10.613 7.236 -20.465 1.00 84.00 295 PRO A O 1
ATOM 2291 N N . ILE A 1 296 ? 12.652 7.717 -21.244 1.00 81.94 296 ILE A N 1
ATOM 2292 C CA . ILE A 1 296 ? 12.847 8.896 -20.381 1.00 81.94 296 ILE A CA 1
ATOM 2293 C C . ILE A 1 296 ? 11.849 10.004 -20.732 1.00 81.94 296 ILE A C 1
ATOM 2295 O O . ILE A 1 296 ? 11.288 10.640 -19.842 1.00 81.94 296 ILE A O 1
ATOM 2299 N N . LEU A 1 297 ? 11.619 10.263 -22.023 1.00 76.12 297 LEU A N 1
ATOM 2300 C CA . LEU A 1 297 ? 10.646 11.270 -22.459 1.00 76.12 297 LEU A CA 1
ATOM 2301 C C . LEU A 1 297 ? 9.211 10.857 -22.128 1.00 76.12 297 LEU A C 1
ATOM 2303 O O . LEU A 1 297 ? 8.403 11.707 -21.757 1.00 76.12 297 LEU A O 1
ATOM 2307 N N . MET A 1 298 ? 8.907 9.564 -22.247 1.00 76.31 298 MET A N 1
ATOM 2308 C CA . MET A 1 298 ? 7.614 9.016 -21.846 1.00 76.31 298 MET A CA 1
ATOM 2309 C C . MET A 1 298 ? 7.395 9.174 -20.336 1.00 76.31 298 MET A C 1
ATOM 2311 O O . MET A 1 298 ? 6.347 9.681 -19.941 1.00 76.31 298 MET A O 1
ATOM 2315 N N . GLY A 1 299 ? 8.400 8.866 -19.513 1.00 67.31 299 GLY A N 1
ATOM 2316 C CA . GLY A 1 299 ? 8.363 9.095 -18.066 1.00 67.31 299 GLY A CA 1
ATOM 2317 C C . GLY A 1 299 ? 8.235 10.564 -17.680 1.00 67.31 299 GLY A C 1
ATOM 2318 O O . GLY A 1 299 ? 7.435 10.928 -16.826 1.00 67.31 299 GLY A O 1
ATOM 2319 N N . ASN A 1 300 ? 8.964 11.450 -18.362 1.00 59.69 300 ASN A N 1
ATOM 2320 C CA . ASN A 1 300 ? 8.912 12.891 -18.102 1.00 59.69 300 ASN A CA 1
ATOM 2321 C C . ASN A 1 300 ? 7.595 13.549 -18.524 1.00 59.69 300 ASN A C 1
ATOM 2323 O O . ASN A 1 300 ? 7.325 14.653 -18.070 1.00 59.69 300 ASN A O 1
ATOM 2327 N N . SER A 1 301 ? 6.736 12.899 -19.318 1.00 50.44 301 SER A N 1
ATOM 2328 C CA . SER A 1 301 ? 5.374 13.412 -19.546 1.00 50.44 301 SER A CA 1
ATOM 2329 C C . SER A 1 301 ? 4.512 13.438 -18.267 1.00 50.44 301 SER A C 1
ATOM 2331 O O . SER A 1 301 ? 3.469 14.082 -18.256 1.00 50.44 301 SER A O 1
ATOM 2333 N N . ILE A 1 302 ? 5.002 12.831 -17.176 1.00 45.84 302 ILE A N 1
ATOM 2334 C CA . ILE A 1 302 ? 4.418 12.825 -15.825 1.00 45.84 302 ILE A CA 1
ATOM 2335 C C . ILE A 1 302 ? 4.845 14.068 -15.007 1.00 45.84 302 ILE A C 1
ATOM 2337 O O . ILE A 1 302 ? 4.177 14.446 -14.045 1.00 45.84 302 ILE A O 1
ATOM 2341 N N . TYR A 1 303 ? 5.907 14.780 -15.408 1.00 39.91 303 TYR A N 1
ATOM 2342 C CA . TYR A 1 303 ? 6.336 16.031 -14.778 1.00 39.91 303 TYR A CA 1
ATOM 2343 C C . TYR A 1 303 ? 6.320 17.163 -15.800 1.00 39.91 303 TYR A C 1
ATOM 2345 O O . TYR A 1 303 ? 7.034 17.146 -16.793 1.00 39.91 303 TYR A O 1
ATOM 2353 N N . ASN A 1 304 ? 5.535 18.203 -15.524 1.00 37.94 304 ASN A N 1
ATOM 2354 C CA . ASN A 1 304 ? 5.400 19.421 -16.328 1.00 37.94 304 ASN A CA 1
ATOM 2355 C C . ASN A 1 304 ? 6.687 20.294 -16.298 1.00 37.94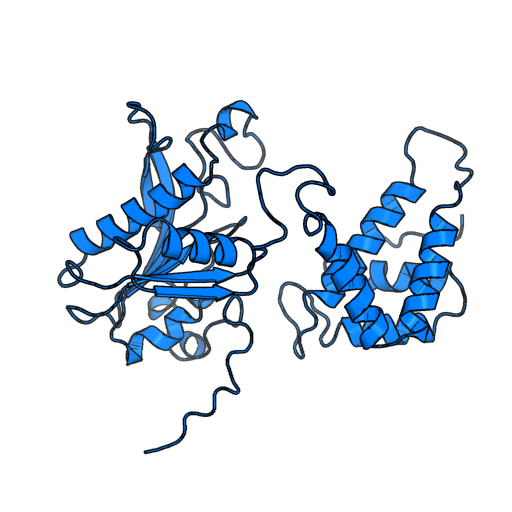 304 ASN A C 1
ATOM 2357 O O . ASN A 1 304 ? 6.650 21.486 -15.991 1.00 37.94 304 ASN A O 1
ATOM 2361 N N . GLY A 1 305 ? 7.854 19.685 -16.525 1.00 37.84 305 GLY A N 1
ATOM 2362 C CA . GLY A 1 305 ? 9.174 20.294 -16.552 1.00 37.84 305 GLY A CA 1
ATOM 2363 C C . GLY A 1 305 ? 9.596 20.544 -17.993 1.00 37.84 305 GLY A C 1
ATOM 2364 O O . GLY A 1 305 ? 9.986 19.638 -18.718 1.00 37.84 305 GLY A O 1
ATOM 2365 N N . THR A 1 306 ? 9.560 21.801 -18.411 1.00 34.81 306 THR A N 1
ATOM 2366 C CA . THR A 1 306 ? 9.931 22.286 -19.751 1.00 34.81 306 THR A CA 1
ATOM 2367 C C . THR A 1 306 ? 11.441 22.241 -20.054 1.00 34.81 306 THR A C 1
ATOM 2369 O O . THR A 1 306 ? 11.910 22.911 -20.973 1.00 34.81 306 THR A O 1
ATOM 2372 N N . GLY A 1 307 ? 12.227 21.463 -19.307 1.00 42.06 307 GLY A N 1
ATOM 2373 C CA . GLY A 1 307 ? 13.670 21.336 -19.502 1.00 42.06 307 GLY A CA 1
ATOM 2374 C C . GLY A 1 307 ? 14.011 20.116 -20.348 1.00 42.06 307 GLY A C 1
ATOM 2375 O O . GLY A 1 307 ? 14.005 18.997 -19.847 1.00 42.06 307 GLY A O 1
ATOM 2376 N N . CYS A 1 308 ? 14.339 20.314 -21.624 1.00 41.22 308 CYS A N 1
ATOM 2377 C CA . CYS A 1 308 ? 14.980 19.263 -22.411 1.00 41.22 308 CYS A CA 1
ATOM 2378 C C . CYS A 1 308 ? 16.365 18.962 -21.818 1.00 41.22 308 CYS A C 1
ATOM 2380 O O . CYS A 1 308 ? 17.175 19.874 -21.670 1.00 41.22 308 CYS A O 1
ATOM 2382 N N . ALA A 1 309 ? 16.655 17.693 -21.527 1.00 40.53 309 ALA A N 1
ATOM 2383 C CA . ALA A 1 309 ? 18.036 17.232 -21.458 1.00 40.53 309 ALA A CA 1
ATOM 2384 C C . ALA A 1 309 ? 18.578 17.209 -22.895 1.00 40.53 309 ALA A C 1
ATOM 2386 O O . ALA A 1 309 ? 18.059 16.482 -23.749 1.00 40.53 309 ALA A O 1
ATOM 2387 N N . ASP A 1 310 ? 19.542 18.081 -23.172 1.00 34.72 310 ASP A N 1
ATOM 2388 C CA . ASP A 1 310 ? 20.297 18.105 -24.420 1.00 34.72 310 ASP A CA 1
ATOM 2389 C C . ASP A 1 310 ? 21.422 17.066 -24.323 1.00 34.72 310 ASP A C 1
ATOM 2391 O O . ASP A 1 310 ? 22.198 17.084 -23.370 1.00 34.72 310 ASP A O 1
ATOM 2395 N N . TRP A 1 311 ? 21.452 16.129 -25.270 1.00 43.31 311 TRP A N 1
ATOM 2396 C CA . TRP A 1 311 ? 22.369 14.981 -25.292 1.00 43.31 311 TRP A CA 1
ATOM 2397 C C . TRP A 1 311 ? 23.435 15.115 -26.391 1.00 43.31 311 TRP A C 1
ATOM 2399 O O . TRP A 1 311 ? 24.133 14.146 -26.681 1.00 43.31 311 TRP A O 1
ATOM 2409 N N . GLU A 1 312 ? 23.549 16.288 -27.026 1.00 30.77 312 GLU A N 1
ATOM 2410 C CA . GLU A 1 312 ? 24.518 16.542 -28.103 1.00 30.77 312 GLU A CA 1
ATOM 2411 C C . GLU A 1 312 ? 25.845 17.180 -27.635 1.00 30.77 312 GLU A C 1
ATOM 2413 O O . GLU A 1 312 ? 26.641 17.584 -28.481 1.00 30.77 312 GLU A O 1
ATOM 2418 N N . ASN A 1 313 ? 26.131 17.240 -26.324 1.00 32.16 313 ASN A N 1
ATOM 2419 C CA . ASN A 1 313 ? 27.409 17.751 -25.791 1.00 32.16 313 ASN A CA 1
ATOM 2420 C C . ASN A 1 313 ? 28.126 16.763 -24.868 1.00 32.16 313 ASN A C 1
ATOM 2422 O O . ASN A 1 313 ? 27.483 16.281 -23.910 1.00 32.16 313 ASN A O 1
#